Protein AF-B4G5E5-F1 (afdb_monomer)

pLDDT: mean 94.83, std 5.54, range [64.56, 98.88]

Nearest PDB structures (foldseek):
  6iid-assembly1_B  TM=6.180E-01  e=1.370E-09  Homo sapiens
  1ql0-assembly1_B  TM=5.814E-01  e=2.859E-09  Serratia marcescens
  4e3y-assembly1_A  TM=5.789E-01  e=3.885E-09  Serratia marcescens
  7z3l-assembly1_AAA  TM=6.587E-01  e=1.399E-06  Rattus norvegicus
  6g4g-assembly4_D  TM=6.631E-01  e=5.072E-06  Rattus norvegicus

Secondary structure (DSSP, 8-state):
-EEEEEEETTTEEEEEEEEEEETTTTEEEEEEEEEE-----PPPP---B-TTTS-HHHHHTTSHHHHHHHHHHHHSS--S-SSSSSSEEEEESS-GGG-SSHHHHHHT-BGGGEEEEEHHHIIIIIHHHHHHHHHHHHTTS-SEEEEEEEEEEE-EEEETTTTEEEE-EEETTTEEEPEEEEEEEEE-TTS-EEEEEEE--TT-SS---THHHHTT--EE-GGGGT-----STTT--EEEE-HHHHHHHH-GGGTTT-

Solvent-accessible surface area (backbone atoms only — not comparable to full-atom values): 13986 Å² total; per-residue (Å²): 116,48,82,38,68,43,71,52,80,95,78,47,72,53,72,62,36,37,24,38,56,40,63,92,35,56,35,46,48,34,30,41,36,72,38,47,68,48,89,55,91,59,69,78,65,83,71,70,42,51,85,81,66,48,54,73,68,66,59,46,39,62,37,37,58,49,39,41,55,44,45,40,73,63,20,39,92,54,80,90,60,96,61,54,62,86,55,50,35,76,30,54,50,53,56,38,79,52,40,53,46,53,66,62,24,38,67,34,36,28,58,58,34,31,43,62,28,42,30,52,22,50,70,30,36,51,42,46,53,56,48,47,59,52,45,41,28,68,75,62,76,38,81,52,35,42,37,31,18,32,50,45,71,56,26,64,47,73,12,70,72,75,73,40,70,41,72,43,45,56,38,81,90,75,12,34,51,29,35,27,27,40,38,38,40,40,32,36,93,88,69,53,65,45,28,39,39,31,40,56,42,54,82,39,88,64,77,84,57,66,67,78,36,58,77,60,32,56,76,44,69,39,64,83,75,76,48,86,71,60,94,39,19,44,28,14,39,68,47,25,29,42,47,67,63,29,38,58,73,79,36,55,94,36,68,87,78,95

InterPro domains:
  IPR001604 DNA/RNA non-specific endonuclease/pyrophosphatase/phosphodiesterase domain [PF01223] (10-245)
  IPR001604 DNA/RNA non-specific endonuclease/pyrophosphatase/phosphodiesterase domain [SM00892] (13-246)
  IPR020821 ENPP1-3/EXOG-like, endonuclease/phosphodiesterase domain [SM00477] (14-219)
  IPR040255 Non-specific endonuclease [PTHR13966] (2-247)
  IPR044925 His-Me finger superfamily [SSF54060] (1-255)
  IPR044929 DNA/RNA non-specific endonuclease superfamily [G3DSA:3.40.570.10] (8-249)

Foldseek 3Di:
DDFFADDPDPPDGDGAKDWDFDLVQLFTFKMKGKFAAADAPDDADPDADQVVSYDPVSVCLLQLQLLVVLCCVFAPPDPLDPDSPQFWDQAFQDALRSDHDNRSSRSRRYSSGGATFGNLQSVFQVVLVVVLQNCCNVVPVDRMKIKMKGADAADWDQHPVVRDTDGDASDPPNHRGHGQKIKMWIADPVGDIKIKIFGRALPDAAADDDPVDVLQFPFDPCVVSVGDHDHHSSNTHMTIGDVVVNCVRPPVVCVVVD

Sequence (258 aa):
MYRVGYRFKNLAFLEIYRSCYNPDKVQAHFTIYMAQTSKSAVERPMHFNTDRIISGAAAASFQNTQIFSRYNALLGHQTYFASSTNMFDRGHLTPSLDFAFKASRGQTNKYINLIPQFKTINRGNWKTIENWVRRQLSERHFDALKVCTGVLGVLELYSSTYRADIPMFLINNNKNPIPKWIYKIVSHISGRKFVFLTYNNAHATTRPTGQVVSNVCRELPCRNFGLNVRNEGTAGYTFCCEPHDFIARNLARLTGIC

Organism: Drosophila persimilis (NCBI:txid7234)

Structure (mmCIF, N/CA/C/O backbone):
data_AF-B4G5E5-F1
#
_entry.id   AF-B4G5E5-F1
#
loop_
_atom_site.group_PDB
_atom_site.id
_atom_site.type_symbol
_atom_site.label_atom_id
_atom_site.label_alt_id
_atom_site.label_comp_id
_atom_site.label_asym_id
_atom_site.label_entity_id
_atom_site.label_seq_id
_atom_site.pdbx_PDB_ins_code
_atom_site.Cartn_x
_atom_site.Cartn_y
_atom_site.Cartn_z
_atom_site.occupancy
_atom_site.B_iso_or_equiv
_atom_site.auth_seq_id
_atom_site.auth_comp_id
_atom_site.auth_asym_id
_atom_site.auth_atom_id
_atom_site.pdbx_PDB_model_num
ATOM 1 N N . MET A 1 1 ? 2.944 -12.324 14.401 1.00 91.38 1 MET A N 1
ATOM 2 C CA . MET A 1 1 ? 2.511 -10.955 14.027 1.00 91.38 1 MET A CA 1
ATOM 3 C C . MET A 1 1 ? 3.072 -9.971 15.036 1.00 91.38 1 MET A C 1
ATOM 5 O O . MET A 1 1 ? 3.100 -10.295 16.217 1.00 91.38 1 MET A O 1
ATOM 9 N N . TYR A 1 2 ? 3.486 -8.791 14.589 1.00 96.31 2 TYR A N 1
ATOM 10 C CA . TYR A 1 2 ? 3.936 -7.701 15.451 1.00 96.31 2 TYR A CA 1
ATOM 11 C C . TYR A 1 2 ? 2.734 -6.930 15.997 1.00 96.31 2 TYR A C 1
ATOM 13 O O . TYR A 1 2 ? 1.805 -6.618 15.249 1.00 96.31 2 TYR A O 1
ATOM 21 N N . ARG A 1 3 ? 2.758 -6.616 17.294 1.00 96.19 3 ARG A N 1
ATOM 22 C CA . ARG A 1 3 ? 1.788 -5.726 17.942 1.00 96.19 3 ARG A CA 1
ATOM 23 C C . ARG A 1 3 ? 2.373 -4.322 17.948 1.00 96.19 3 ARG A C 1
ATOM 25 O O . ARG A 1 3 ? 3.497 -4.134 18.408 1.00 96.19 3 ARG A O 1
ATOM 32 N N . VAL A 1 4 ? 1.629 -3.349 17.442 1.00 96.56 4 VAL A N 1
ATOM 33 C CA . VAL A 1 4 ? 2.078 -1.960 17.372 1.00 96.56 4 VAL A CA 1
ATOM 34 C C . VAL A 1 4 ? 1.226 -1.106 18.287 1.00 96.56 4 VAL A C 1
ATOM 36 O O . VAL A 1 4 ? 0.003 -1.194 18.249 1.00 96.56 4 VAL A O 1
ATOM 39 N N . GLY A 1 5 ? 1.867 -0.275 19.103 1.00 94.44 5 GLY A N 1
ATOM 40 C CA . GLY A 1 5 ? 1.176 0.530 20.093 1.00 94.44 5 GLY A CA 1
ATOM 41 C C . GLY A 1 5 ? 2.104 1.034 21.188 1.00 94.44 5 GLY A C 1
ATOM 42 O O . GLY A 1 5 ? 3.286 1.280 20.944 1.00 94.44 5 GLY A O 1
ATOM 43 N N . TYR A 1 6 ? 1.559 1.187 22.390 1.00 90.69 6 TYR A N 1
ATOM 44 C CA . TYR A 1 6 ? 2.236 1.813 23.520 1.00 90.69 6 TYR A CA 1
ATOM 45 C C . TYR A 1 6 ? 2.329 0.884 24.714 1.00 90.69 6 TYR A C 1
ATOM 47 O O . TYR A 1 6 ? 1.357 0.229 25.081 1.00 90.69 6 TYR A O 1
ATOM 55 N N . ARG A 1 7 ? 3.482 0.891 25.383 1.00 87.62 7 ARG A N 1
ATOM 56 C CA . ARG A 1 7 ? 3.599 0.290 26.707 1.00 87.62 7 ARG A CA 1
ATOM 57 C C . ARG A 1 7 ? 3.161 1.314 27.752 1.00 87.62 7 ARG A C 1
ATOM 59 O O . ARG A 1 7 ? 3.773 2.372 27.875 1.00 87.62 7 ARG A O 1
ATOM 66 N N . PHE A 1 8 ? 2.094 1.014 28.483 1.00 82.62 8 PHE A N 1
ATOM 67 C CA . PHE A 1 8 ? 1.631 1.826 29.600 1.00 82.62 8 PHE A CA 1
ATOM 68 C C . PHE A 1 8 ? 2.310 1.336 30.882 1.00 82.62 8 PHE A C 1
ATOM 70 O O . PHE A 1 8 ? 1.857 0.379 31.520 1.00 82.62 8 PHE A O 1
ATOM 77 N N . LYS A 1 9 ? 3.439 1.973 31.224 1.00 81.25 9 LYS A N 1
ATOM 78 C CA . LYS A 1 9 ? 4.320 1.565 32.334 1.00 81.25 9 LYS A CA 1
ATOM 79 C C . LYS A 1 9 ? 4.651 0.061 32.239 1.00 81.25 9 LYS A C 1
ATOM 81 O O . LYS A 1 9 ? 4.889 -0.452 31.147 1.00 81.25 9 LYS A O 1
ATOM 86 N N . ASN A 1 10 ? 4.620 -0.653 33.362 1.00 78.88 10 ASN A N 1
ATOM 87 C CA . ASN A 1 10 ? 4.765 -2.110 33.418 1.00 78.88 10 ASN A CA 1
ATOM 88 C C . ASN A 1 10 ? 3.413 -2.847 33.451 1.00 78.88 10 ASN A C 1
ATOM 90 O O . ASN A 1 10 ? 3.396 -4.051 33.671 1.00 78.88 10 ASN A O 1
ATOM 94 N N . LEU A 1 11 ? 2.296 -2.141 33.237 1.00 81.19 11 LEU A N 1
ATOM 95 C CA . LEU A 1 11 ? 0.949 -2.669 33.475 1.00 81.19 11 LEU A CA 1
ATOM 96 C C . LEU A 1 11 ? 0.322 -3.295 32.227 1.00 81.19 11 LEU A C 1
ATOM 98 O O . LEU A 1 11 ? -0.232 -4.385 32.299 1.00 81.19 11 LEU A O 1
ATOM 102 N N . ALA A 1 12 ? 0.388 -2.614 31.078 1.00 88.06 12 ALA A N 1
ATOM 103 C CA . ALA A 1 12 ? -0.310 -3.069 29.875 1.00 88.06 12 ALA A CA 1
ATOM 104 C C . ALA A 1 12 ? 0.350 -2.595 28.575 1.00 88.06 12 ALA A C 1
ATOM 106 O O . ALA A 1 12 ? 1.095 -1.614 28.544 1.00 88.06 12 ALA A O 1
ATOM 107 N N . PHE A 1 13 ? 0.034 -3.284 27.475 1.00 91.38 13 PHE A N 1
ATOM 108 C CA . PHE A 1 13 ? 0.350 -2.838 26.119 1.00 91.38 13 PHE A CA 1
ATOM 109 C C . PHE A 1 13 ? -0.936 -2.425 25.401 1.00 91.38 13 PHE A C 1
ATOM 111 O O . PHE A 1 13 ? -1.767 -3.277 25.080 1.00 91.38 13 PHE A O 1
ATOM 118 N N . LEU A 1 14 ? -1.076 -1.125 25.143 1.00 91.44 14 LEU A N 1
ATOM 119 C CA . LEU A 1 14 ? -2.163 -0.551 24.361 1.00 91.44 14 LEU A CA 1
ATOM 120 C C . LEU A 1 14 ? -1.866 -0.757 22.878 1.00 91.44 14 LEU A C 1
ATOM 122 O O . LEU A 1 14 ? -1.092 -0.012 22.278 1.00 91.44 14 LEU A O 1
ATOM 126 N N . GLU A 1 15 ? -2.467 -1.791 22.305 1.00 94.69 15 GLU A N 1
ATOM 127 C CA . GLU A 1 15 ? -2.356 -2.112 20.887 1.00 94.69 15 GLU A CA 1
ATOM 128 C C . GLU A 1 15 ? -3.212 -1.164 20.039 1.00 94.69 15 GLU A C 1
ATOM 130 O O . GLU A 1 15 ? -4.357 -0.875 20.370 1.00 94.69 15 GLU A O 1
ATOM 135 N N . ILE A 1 16 ? -2.645 -0.696 18.930 1.00 95.25 16 ILE A N 1
ATOM 136 C CA . ILE A 1 16 ? -3.302 0.169 17.944 1.00 95.25 16 ILE A CA 1
ATOM 137 C C . ILE A 1 16 ? -3.621 -0.624 16.683 1.00 95.25 16 ILE A C 1
ATOM 139 O O . ILE A 1 16 ? -4.704 -0.501 16.117 1.00 95.25 16 ILE A O 1
ATOM 143 N N . TYR A 1 17 ? -2.665 -1.436 16.233 1.00 97.69 17 TYR A N 1
ATOM 144 C CA . TYR A 1 17 ? -2.847 -2.358 15.122 1.00 97.69 17 TYR A CA 1
ATOM 145 C C . TYR A 1 17 ? -1.867 -3.525 15.229 1.00 97.69 17 TYR A C 1
ATOM 147 O O . TYR A 1 17 ? -0.853 -3.459 15.933 1.00 97.69 17 TYR A O 1
ATOM 155 N N . ARG A 1 18 ? -2.149 -4.594 14.487 1.00 97.69 18 ARG A N 1
ATOM 156 C CA . ARG A 1 18 ? -1.213 -5.701 14.273 1.00 97.69 18 ARG A CA 1
ATOM 157 C C . ARG A 1 18 ? -0.675 -5.668 12.859 1.00 97.69 18 ARG A C 1
ATOM 159 O O . ARG A 1 18 ? -1.413 -5.349 11.932 1.00 97.69 18 ARG A O 1
ATOM 166 N N . SER A 1 19 ? 0.583 -6.059 12.696 1.00 98.06 19 SER A N 1
ATOM 167 C CA . SER A 1 19 ? 1.212 -6.245 11.390 1.00 98.06 19 SER A CA 1
ATOM 168 C C . SER A 1 19 ? 1.726 -7.674 11.221 1.00 98.06 19 SER A C 1
ATOM 170 O O . SER A 1 19 ? 2.431 -8.219 12.078 1.00 98.06 19 SER A O 1
ATOM 172 N N . CYS A 1 20 ? 1.363 -8.303 10.108 1.00 97.81 20 CYS A N 1
ATOM 173 C CA . CYS A 1 20 ? 2.053 -9.471 9.592 1.00 97.81 20 CYS A CA 1
ATOM 174 C C . CYS A 1 20 ? 3.168 -8.982 8.665 1.00 97.81 20 CYS A C 1
ATOM 176 O O . CYS A 1 20 ? 2.904 -8.493 7.566 1.00 97.81 20 CYS A O 1
ATOM 178 N N . TYR A 1 21 ? 4.410 -9.097 9.128 1.00 98.38 21 TYR A N 1
ATOM 179 C CA . TYR A 1 21 ? 5.589 -8.597 8.435 1.00 98.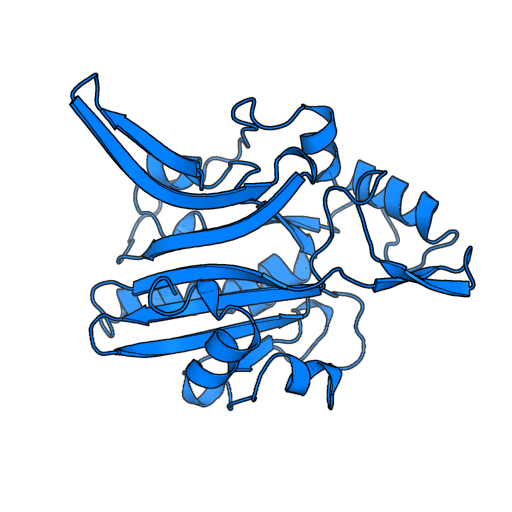38 21 TYR A CA 1
ATOM 180 C C . TYR A 1 21 ? 6.673 -9.667 8.418 1.00 98.38 21 TYR A C 1
ATOM 182 O O . TYR A 1 21 ? 6.875 -10.353 9.421 1.00 98.38 21 TYR A O 1
ATOM 190 N N . ASN A 1 22 ? 7.371 -9.785 7.295 1.00 98.19 22 ASN A N 1
ATOM 191 C CA . ASN A 1 22 ? 8.543 -10.628 7.140 1.00 98.19 22 ASN A CA 1
ATOM 192 C C . ASN A 1 22 ? 9.796 -9.732 7.083 1.00 98.19 22 ASN A C 1
ATOM 194 O O . ASN A 1 22 ? 10.006 -9.063 6.063 1.00 98.19 22 ASN A O 1
ATOM 198 N N . PRO A 1 23 ? 10.624 -9.692 8.145 1.00 97.31 23 PRO A N 1
ATOM 199 C CA . PRO A 1 23 ? 11.825 -8.858 8.173 1.00 97.31 23 PRO A CA 1
ATOM 200 C C . PRO A 1 23 ? 12.896 -9.319 7.183 1.00 97.31 23 PRO A C 1
ATOM 202 O O . PRO A 1 23 ? 13.528 -8.477 6.545 1.00 97.31 23 PRO A O 1
ATOM 205 N N . ASP A 1 24 ? 13.039 -10.627 6.959 1.00 97.25 24 ASP A N 1
ATOM 206 C CA . ASP A 1 24 ? 14.032 -11.174 6.029 1.00 97.25 24 ASP A CA 1
ATOM 207 C C . ASP A 1 24 ? 13.742 -10.775 4.586 1.00 97.25 24 ASP A C 1
ATOM 209 O O . ASP A 1 24 ? 14.667 -10.562 3.795 1.00 97.25 24 ASP A O 1
ATOM 213 N N . LYS A 1 25 ? 12.452 -10.652 4.256 1.00 98.31 25 LYS A N 1
ATOM 214 C CA . LYS A 1 25 ? 11.954 -10.219 2.949 1.00 98.31 25 LYS A CA 1
ATOM 215 C C . LYS A 1 25 ? 11.647 -8.732 2.867 1.00 98.31 25 LYS A C 1
ATOM 217 O O . LYS A 1 25 ? 11.354 -8.263 1.774 1.00 98.31 25 LYS A O 1
ATOM 222 N N . VAL A 1 26 ? 11.755 -7.984 3.967 1.00 98.44 26 VAL A N 1
ATOM 223 C CA . VAL A 1 26 ? 11.390 -6.560 4.045 1.00 98.44 26 VAL A CA 1
ATOM 224 C C . VAL A 1 26 ? 9.976 -6.338 3.483 1.00 98.44 26 VAL A C 1
ATOM 226 O O . VAL A 1 26 ? 9.747 -5.480 2.636 1.00 98.44 26 VAL A O 1
ATOM 229 N N . GLN A 1 27 ? 9.026 -7.182 3.890 1.00 98.38 27 GLN A N 1
ATOM 230 C CA . GLN A 1 27 ? 7.708 -7.264 3.262 1.00 98.38 27 GLN A CA 1
ATOM 231 C C . GLN A 1 27 ? 6.592 -7.237 4.302 1.00 98.38 27 GLN A C 1
ATOM 233 O O . GLN A 1 27 ? 6.512 -8.109 5.167 1.00 98.38 27 GLN A O 1
ATOM 238 N N . ALA A 1 28 ? 5.678 -6.277 4.167 1.00 98.12 28 ALA A N 1
ATOM 239 C CA . ALA A 1 28 ? 4.396 -6.316 4.854 1.00 98.12 28 ALA A CA 1
ATOM 240 C C . ALA A 1 28 ? 3.416 -7.198 4.071 1.00 98.12 28 ALA A C 1
ATOM 242 O O . ALA A 1 28 ? 3.242 -7.014 2.868 1.00 98.12 28 ALA A O 1
ATOM 243 N N . HIS A 1 29 ? 2.779 -8.152 4.749 1.00 97.94 29 HIS A N 1
ATOM 244 C CA . HIS A 1 29 ? 1.737 -8.993 4.160 1.00 97.94 29 HIS A CA 1
ATOM 245 C C . HIS A 1 29 ? 0.358 -8.372 4.361 1.00 97.94 29 HIS A C 1
ATOM 247 O O . HIS A 1 29 ? -0.400 -8.217 3.405 1.00 97.94 29 HIS A O 1
ATOM 253 N N . PHE A 1 30 ? 0.041 -8.008 5.605 1.00 98.50 30 PHE A N 1
ATOM 254 C CA . PHE A 1 30 ? -1.197 -7.323 5.953 1.00 98.50 30 PHE A CA 1
ATOM 255 C C . PHE A 1 30 ? -1.120 -6.683 7.340 1.00 98.50 30 PHE A C 1
ATOM 257 O O . PHE A 1 30 ? -0.321 -7.089 8.190 1.00 98.50 30 PHE A O 1
ATOM 264 N N . THR A 1 31 ? -2.001 -5.723 7.593 1.00 98.69 31 THR A N 1
ATOM 265 C CA . THR A 1 31 ? -2.265 -5.154 8.911 1.00 98.69 31 THR A CA 1
ATOM 266 C C . THR A 1 31 ? -3.737 -5.249 9.273 1.00 98.69 31 THR A C 1
ATOM 268 O O . THR A 1 31 ? -4.598 -5.337 8.398 1.00 98.69 31 THR A O 1
ATOM 271 N N . ILE A 1 32 ? -4.023 -5.250 10.577 1.00 98.25 32 ILE A N 1
ATOM 272 C CA . ILE A 1 32 ? -5.384 -5.301 11.121 1.00 98.25 32 ILE A CA 1
ATOM 273 C C . ILE A 1 32 ? -5.521 -4.275 12.237 1.00 98.25 32 ILE A C 1
ATOM 275 O O . ILE A 1 32 ? -4.674 -4.226 13.132 1.00 98.25 32 ILE A O 1
ATOM 279 N N . TYR A 1 33 ? -6.592 -3.488 12.198 1.00 97.62 33 TYR A N 1
ATOM 280 C CA . TYR A 1 33 ? -6.933 -2.510 13.229 1.00 97.62 33 TYR A CA 1
ATOM 281 C C . TYR A 1 33 ? -8.445 -2.303 13.328 1.00 97.62 33 TYR A C 1
ATOM 283 O O . TYR A 1 33 ? -9.208 -2.721 12.454 1.00 97.62 33 TYR A O 1
ATOM 291 N N . MET A 1 34 ? -8.861 -1.641 14.405 1.00 96.44 34 MET A N 1
ATOM 292 C CA . MET A 1 34 ? -10.218 -1.127 14.565 1.00 96.44 34 MET A CA 1
ATOM 293 C C . MET A 1 34 ? -10.222 0.362 14.226 1.00 96.44 34 MET A C 1
ATOM 295 O O . MET A 1 34 ? -9.561 1.156 14.895 1.00 96.44 34 MET A O 1
ATOM 299 N N . ALA A 1 35 ? -10.950 0.731 13.179 1.00 94.94 35 ALA A N 1
ATOM 300 C CA . ALA A 1 35 ? -11.222 2.110 12.815 1.00 94.94 35 ALA A CA 1
ATOM 301 C C . ALA A 1 35 ? -12.432 2.624 13.607 1.00 94.94 35 ALA A C 1
ATOM 303 O O . ALA A 1 35 ? -13.448 1.937 13.733 1.00 94.94 35 ALA A O 1
ATOM 304 N N . GLN A 1 36 ? -12.318 3.846 14.115 1.00 90.06 36 GLN A N 1
ATOM 305 C CA . GLN A 1 36 ? -13.371 4.560 14.833 1.00 90.06 36 GLN A CA 1
ATOM 306 C C . GLN A 1 36 ? -13.422 6.003 14.335 1.00 90.06 36 GLN A C 1
ATOM 308 O O . GLN A 1 36 ? -12.473 6.497 13.719 1.00 90.06 36 GLN A O 1
ATOM 313 N N . THR A 1 37 ? -14.531 6.691 14.597 1.00 84.56 37 THR A N 1
ATOM 314 C CA . THR A 1 37 ? -14.696 8.089 14.194 1.00 84.56 37 THR A CA 1
ATOM 315 C C . THR A 1 37 ? -13.575 8.959 14.760 1.00 84.56 37 THR A C 1
ATOM 317 O O . THR A 1 37 ? -13.355 9.028 15.967 1.00 84.56 37 THR A O 1
ATOM 320 N N . SER A 1 38 ? -12.880 9.665 13.870 1.00 75.00 38 SER A N 1
ATOM 321 C CA . SER A 1 38 ? -11.786 10.569 14.211 1.00 75.00 38 SER A CA 1
ATOM 322 C C . SER A 1 38 ? -12.062 11.957 13.639 1.00 75.00 38 SER A C 1
ATOM 324 O O . SER A 1 38 ? -12.054 12.148 12.425 1.00 75.00 38 SER A O 1
ATOM 326 N N . LYS A 1 39 ? -12.301 12.943 14.512 1.00 65.38 39 LYS A N 1
ATOM 327 C CA . LYS A 1 39 ? -12.368 14.367 14.150 1.00 65.38 39 LYS A CA 1
ATOM 328 C C . LYS A 1 39 ? -11.173 15.067 14.776 1.00 65.38 39 LYS A C 1
ATOM 330 O O . LYS A 1 39 ? -11.230 15.494 15.921 1.00 65.38 39 LYS A O 1
ATOM 335 N N . SER A 1 40 ? -10.053 15.099 14.063 1.00 64.56 40 SER A N 1
ATOM 336 C CA . SER A 1 40 ? -8.827 15.670 14.614 1.00 64.56 40 SER A CA 1
ATOM 337 C C . SER A 1 40 ? -7.989 16.359 13.543 1.00 64.56 40 SER A C 1
ATOM 339 O O . SER A 1 40 ? -7.462 15.708 12.632 1.00 64.56 40 SER A O 1
ATOM 341 N N . ALA A 1 41 ? -7.843 17.678 13.707 1.00 68.75 41 ALA A N 1
ATOM 342 C CA . ALA A 1 41 ? -6.970 18.556 12.926 1.00 68.75 41 ALA A CA 1
ATOM 343 C C . ALA A 1 41 ? -5.484 18.434 13.324 1.00 68.75 41 ALA A C 1
ATOM 345 O O . ALA A 1 41 ? -4.651 19.228 12.899 1.00 68.75 41 ALA A O 1
ATOM 346 N N . VAL A 1 42 ? -5.138 17.441 14.149 1.00 76.00 42 VAL A N 1
ATOM 347 C CA . VAL A 1 42 ? -3.777 17.233 14.645 1.00 76.00 42 VAL A CA 1
ATOM 348 C C . VAL A 1 42 ? -2.804 16.955 13.499 1.00 76.00 42 VAL A C 1
ATOM 350 O O . VAL A 1 42 ? -3.041 16.110 12.636 1.00 76.00 42 VAL A O 1
ATOM 353 N N . GLU A 1 43 ? -1.661 17.625 13.528 1.00 76.44 43 GLU A N 1
ATOM 354 C CA . GLU A 1 43 ? -0.585 17.443 12.560 1.00 76.44 43 GLU A CA 1
ATOM 355 C C . GLU A 1 43 ? -0.135 15.971 12.445 1.00 76.44 43 GLU A C 1
ATOM 357 O O . GLU A 1 43 ? -0.023 15.245 13.441 1.00 76.44 43 GLU A O 1
ATOM 362 N N . ARG A 1 44 ? 0.150 15.518 11.216 1.00 75.44 44 ARG A N 1
ATOM 363 C CA . ARG A 1 44 ? 0.696 14.178 10.959 1.00 75.44 44 ARG A CA 1
ATOM 364 C C . ARG A 1 44 ? 2.202 14.179 11.247 1.00 75.44 44 ARG A C 1
ATOM 366 O O . ARG A 1 44 ? 2.924 14.915 10.581 1.00 75.44 44 ARG A O 1
ATOM 373 N N . PRO A 1 45 ? 2.710 13.326 12.157 1.00 82.12 45 PRO A N 1
ATOM 374 C CA . PRO A 1 45 ? 4.151 13.122 12.276 1.00 82.12 45 PRO A CA 1
ATOM 375 C C . PRO A 1 45 ? 4.736 12.679 10.928 1.00 82.12 45 PRO A C 1
ATOM 377 O O . PRO A 1 45 ? 4.136 11.840 10.255 1.00 82.12 45 PRO A O 1
ATOM 380 N N . MET A 1 46 ? 5.894 13.218 10.533 1.00 83.81 46 MET A N 1
ATOM 381 C CA . MET A 1 46 ? 6.539 12.884 9.249 1.00 83.81 46 MET A CA 1
ATOM 382 C C . MET A 1 46 ? 7.736 11.932 9.378 1.00 83.81 46 MET A C 1
ATOM 384 O O . MET A 1 46 ? 8.229 11.414 8.376 1.00 83.81 46 MET A O 1
ATOM 388 N N . HIS A 1 47 ? 8.196 11.666 10.601 1.00 90.62 47 HIS A N 1
ATOM 389 C CA . HIS A 1 47 ? 9.308 10.750 10.843 1.00 90.62 47 HIS A CA 1
ATOM 390 C C . HIS A 1 47 ? 8.855 9.294 10.729 1.00 90.62 47 HIS A C 1
ATOM 392 O O . HIS A 1 47 ? 7.801 8.922 11.251 1.00 90.62 47 HIS A O 1
ATOM 398 N N . PHE A 1 48 ? 9.676 8.483 10.060 1.00 94.25 48 PHE A N 1
ATOM 399 C CA . PHE A 1 48 ? 9.479 7.044 9.908 1.00 94.25 48 PHE A CA 1
ATOM 400 C C . PHE A 1 48 ? 10.502 6.281 10.738 1.00 94.25 48 PHE A C 1
ATOM 402 O O . PHE A 1 48 ? 11.671 6.662 10.777 1.00 94.25 48 PHE A O 1
ATOM 409 N N . ASN A 1 49 ? 10.068 5.195 11.371 1.00 94.75 49 ASN A N 1
ATOM 410 C CA . ASN A 1 49 ? 10.891 4.406 12.279 1.00 94.75 49 ASN A CA 1
ATOM 411 C C . ASN A 1 49 ? 11.046 2.965 11.774 1.00 94.75 49 ASN A C 1
ATOM 413 O O . ASN A 1 49 ? 10.088 2.348 11.302 1.00 94.75 49 ASN A O 1
ATOM 417 N N . THR A 1 50 ? 12.262 2.428 11.866 1.00 95.50 50 THR A N 1
ATOM 418 C CA . THR A 1 50 ? 12.559 1.023 11.552 1.00 95.50 50 THR A CA 1
ATOM 419 C C . THR A 1 50 ? 12.248 0.083 12.713 1.00 95.50 50 THR A C 1
ATOM 421 O O . THR A 1 50 ? 12.213 -1.127 12.515 1.00 95.50 50 THR A O 1
ATOM 424 N N . ASP A 1 51 ? 12.073 0.628 13.921 1.00 91.88 51 ASP A N 1
ATOM 425 C CA . ASP A 1 51 ? 11.962 -0.079 15.200 1.00 91.88 51 ASP A CA 1
ATOM 426 C C . ASP A 1 51 ? 13.104 -1.075 15.453 1.00 91.88 51 ASP A C 1
ATOM 428 O O . ASP A 1 51 ? 12.946 -2.023 16.217 1.00 91.88 51 ASP A O 1
ATOM 432 N N . ARG A 1 52 ? 14.253 -0.887 14.784 1.00 93.62 52 ARG A N 1
ATOM 433 C CA . ARG A 1 52 ? 15.360 -1.862 14.728 1.00 93.62 52 ARG A CA 1
ATOM 434 C C . ARG A 1 52 ? 14.949 -3.245 14.187 1.00 93.62 52 ARG A C 1
ATOM 436 O O . ARG A 1 52 ? 15.730 -4.181 14.277 1.00 93.62 52 ARG A O 1
ATOM 443 N N . ILE A 1 53 ? 13.758 -3.365 13.591 1.00 95.38 53 ILE A N 1
ATOM 444 C CA . ILE A 1 53 ? 13.279 -4.583 12.918 1.00 95.38 53 ILE A CA 1
ATOM 445 C C . ILE A 1 53 ? 13.965 -4.735 11.557 1.00 95.38 53 ILE A C 1
ATOM 447 O O . ILE A 1 53 ? 14.241 -5.849 11.124 1.00 95.38 53 ILE A O 1
ATOM 451 N N . ILE A 1 54 ? 14.254 -3.613 10.889 1.00 96.50 54 ILE A N 1
ATOM 452 C CA . ILE A 1 54 ? 15.003 -3.584 9.629 1.00 96.50 54 ILE A CA 1
ATOM 453 C C . ILE A 1 54 ? 16.205 -2.641 9.713 1.00 96.50 54 ILE A C 1
ATOM 455 O O . ILE A 1 54 ? 16.215 -1.681 10.490 1.00 96.50 54 ILE A O 1
ATOM 459 N N . SER A 1 55 ? 17.208 -2.896 8.871 1.00 97.06 55 SER A N 1
ATOM 460 C CA . SER A 1 55 ? 18.395 -2.048 8.756 1.00 97.06 55 SER A CA 1
ATOM 461 C C . SER A 1 55 ? 18.087 -0.702 8.087 1.00 97.06 55 SER A C 1
ATOM 463 O O . SER A 1 55 ? 17.090 -0.544 7.376 1.00 97.06 55 SER A O 1
ATOM 465 N N . GLY A 1 56 ? 18.988 0.270 8.259 1.00 97.06 56 GLY A N 1
ATOM 466 C CA . GLY A 1 56 ? 18.916 1.549 7.545 1.00 97.06 56 GLY A CA 1
ATOM 467 C C . GLY A 1 56 ? 18.956 1.380 6.021 1.00 97.06 56 GLY A C 1
ATOM 468 O O . GLY A 1 56 ? 18.212 2.056 5.317 1.00 97.06 56 GLY A O 1
ATOM 469 N N . ALA A 1 57 ? 19.737 0.422 5.511 1.00 96.75 57 ALA A N 1
ATOM 470 C CA . ALA A 1 57 ? 19.787 0.100 4.083 1.00 96.75 57 ALA A CA 1
ATOM 471 C C . ALA A 1 57 ? 18.453 -0.470 3.566 1.00 96.75 57 ALA A C 1
ATOM 473 O O . ALA A 1 57 ? 17.965 -0.061 2.512 1.00 96.75 57 ALA A O 1
ATOM 474 N N . ALA A 1 58 ? 17.810 -1.358 4.334 1.00 97.94 58 ALA A N 1
ATOM 475 C CA . ALA A 1 58 ? 16.481 -1.862 3.995 1.00 97.94 58 ALA A CA 1
ATOM 476 C C . ALA A 1 58 ? 15.439 -0.731 3.981 1.00 97.94 58 ALA A C 1
ATOM 478 O O . ALA A 1 58 ? 14.644 -0.640 3.050 1.00 97.94 58 ALA A O 1
ATOM 479 N N . ALA A 1 59 ? 15.484 0.182 4.953 1.00 98.12 59 ALA A N 1
ATOM 480 C CA . ALA A 1 59 ? 14.633 1.371 4.967 1.00 98.12 59 ALA A CA 1
ATOM 481 C C . ALA A 1 59 ? 14.902 2.306 3.770 1.00 98.12 59 ALA A C 1
ATOM 483 O O . ALA A 1 59 ? 13.964 2.822 3.159 1.00 98.12 59 ALA A O 1
ATOM 484 N N . ALA A 1 60 ? 16.171 2.491 3.393 1.00 98.00 60 ALA A N 1
ATOM 485 C CA . ALA A 1 60 ? 16.573 3.321 2.260 1.00 98.00 60 ALA A CA 1
ATOM 486 C C . ALA A 1 60 ? 16.028 2.809 0.919 1.00 98.00 60 ALA A C 1
ATOM 488 O O . ALA A 1 60 ? 15.762 3.619 0.037 1.00 98.00 60 ALA A O 1
ATOM 489 N N . SER A 1 61 ? 15.762 1.506 0.781 1.00 98.19 61 SER A N 1
ATOM 490 C CA . SER A 1 61 ? 15.166 0.942 -0.441 1.00 98.19 61 SER A CA 1
ATOM 491 C C . SER A 1 61 ? 13.764 1.480 -0.780 1.00 98.19 61 SER A C 1
ATOM 493 O O . SER A 1 61 ? 13.315 1.323 -1.907 1.00 98.19 61 SER A O 1
ATOM 495 N N . PHE A 1 62 ? 13.081 2.155 0.155 1.00 98.12 62 PHE A N 1
ATOM 496 C CA . PHE A 1 62 ? 11.811 2.852 -0.097 1.00 98.12 62 PHE A CA 1
ATOM 497 C C . PHE A 1 62 ? 11.994 4.291 -0.613 1.00 98.12 62 PHE A C 1
ATOM 499 O O . PHE A 1 62 ? 11.011 4.985 -0.877 1.00 98.12 62 PHE A O 1
ATOM 506 N N . GLN A 1 63 ? 13.229 4.788 -0.705 1.00 97.69 63 GLN A N 1
ATOM 507 C CA . GLN A 1 63 ? 13.515 6.130 -1.206 1.00 97.69 63 GLN A CA 1
ATOM 508 C C . GLN A 1 63 ? 13.510 6.136 -2.735 1.00 97.69 63 GLN A C 1
ATOM 510 O O . GLN A 1 63 ? 14.062 5.242 -3.370 1.00 97.69 63 GLN A O 1
ATOM 515 N N . ASN A 1 64 ? 12.933 7.181 -3.331 1.00 97.88 64 ASN A N 1
ATOM 516 C CA . ASN A 1 64 ? 12.783 7.291 -4.785 1.00 97.88 64 ASN A CA 1
ATOM 517 C C . ASN A 1 64 ? 14.117 7.195 -5.543 1.00 97.88 64 ASN A C 1
ATOM 519 O O . ASN A 1 64 ? 14.166 6.580 -6.600 1.00 97.88 64 ASN A O 1
ATOM 523 N N . THR A 1 65 ? 15.208 7.721 -4.982 1.00 97.62 65 THR A N 1
ATOM 524 C CA . THR A 1 65 ? 16.554 7.604 -5.566 1.00 97.62 65 THR A CA 1
ATOM 525 C C . THR A 1 65 ? 17.023 6.151 -5.657 1.00 97.62 65 THR A C 1
ATOM 527 O O . THR A 1 65 ? 17.498 5.729 -6.706 1.00 97.62 65 THR A O 1
ATOM 530 N N . GLN A 1 66 ? 16.828 5.360 -4.598 1.00 98.00 66 GLN A N 1
ATOM 531 C CA . GLN A 1 66 ? 17.176 3.934 -4.580 1.00 98.00 66 GLN A CA 1
ATOM 532 C C . GLN A 1 66 ? 16.267 3.119 -5.504 1.00 98.00 66 GLN A C 1
ATOM 534 O O . GLN A 1 66 ? 16.745 2.256 -6.239 1.00 98.00 66 GLN A O 1
ATOM 539 N N . ILE A 1 67 ? 14.967 3.431 -5.519 1.00 98.12 67 ILE A N 1
ATOM 540 C CA . ILE A 1 67 ? 14.001 2.796 -6.422 1.00 98.12 67 ILE A CA 1
ATOM 541 C C . ILE A 1 67 ? 14.371 3.075 -7.881 1.00 98.12 67 ILE A C 1
ATOM 543 O O . ILE A 1 67 ? 14.411 2.146 -8.679 1.00 98.12 67 ILE A O 1
ATOM 547 N N . PHE A 1 68 ? 14.698 4.318 -8.234 1.00 97.50 68 PHE A N 1
ATOM 548 C CA . PHE A 1 68 ? 15.091 4.690 -9.592 1.00 97.50 68 PHE A CA 1
ATOM 549 C C . PHE A 1 68 ? 16.351 3.949 -10.054 1.00 97.50 68 PHE A C 1
ATOM 551 O O . PHE A 1 68 ? 16.344 3.328 -11.117 1.00 97.50 68 PHE A O 1
ATOM 558 N N . SER A 1 69 ? 17.402 3.922 -9.226 1.00 96.62 69 SER A N 1
ATOM 559 C CA . SER A 1 69 ? 18.613 3.142 -9.517 1.00 96.62 69 SER A CA 1
ATOM 560 C C . SER A 1 69 ? 18.302 1.658 -9.706 1.00 96.62 69 SER A C 1
ATOM 562 O O . SER A 1 69 ? 18.836 1.017 -10.611 1.00 96.62 69 SER A O 1
ATOM 564 N N . ARG A 1 70 ? 17.393 1.109 -8.893 1.00 97.38 70 ARG A N 1
ATOM 565 C CA . ARG A 1 70 ? 16.958 -0.281 -9.015 1.00 97.38 70 ARG A CA 1
ATOM 566 C C . ARG A 1 70 ? 16.172 -0.546 -10.299 1.00 97.38 70 ARG A C 1
ATOM 568 O O . ARG A 1 70 ? 16.381 -1.589 -10.911 1.00 97.38 70 ARG A O 1
ATOM 575 N N . TYR A 1 71 ? 15.307 0.378 -10.716 1.00 97.44 71 TYR A N 1
ATOM 576 C CA . TYR A 1 71 ? 14.586 0.297 -11.988 1.00 97.44 71 TYR A CA 1
ATOM 577 C C . TYR A 1 71 ? 15.562 0.264 -13.164 1.00 97.44 71 TYR A C 1
ATOM 579 O O . TYR A 1 71 ? 15.473 -0.645 -13.981 1.00 97.44 71 TYR A O 1
ATOM 587 N N . ASN A 1 72 ? 16.542 1.170 -13.208 1.00 96.00 72 ASN A N 1
ATOM 588 C CA . ASN A 1 72 ? 17.556 1.174 -14.268 1.00 96.00 72 ASN A CA 1
ATOM 589 C C . ASN A 1 72 ? 18.362 -0.137 -14.291 1.00 96.00 72 ASN A C 1
ATOM 591 O O . ASN A 1 72 ? 18.570 -0.718 -15.352 1.00 96.00 72 ASN A O 1
ATOM 595 N N . ALA A 1 73 ? 18.758 -0.647 -13.119 1.00 95.75 73 ALA A N 1
ATOM 596 C CA . ALA A 1 73 ? 19.517 -1.894 -13.020 1.00 95.75 73 ALA A CA 1
ATOM 597 C C . ALA A 1 73 ? 18.730 -3.128 -13.499 1.00 95.75 73 ALA A C 1
ATOM 599 O O . ALA A 1 73 ? 19.310 -4.040 -14.080 1.00 95.75 73 ALA A O 1
ATOM 600 N N . LEU A 1 74 ? 17.420 -3.184 -13.238 1.00 96.31 74 LEU A N 1
ATOM 601 C CA . LEU A 1 74 ? 16.584 -4.339 -13.583 1.00 96.31 74 LEU A CA 1
ATOM 602 C C . LEU A 1 74 ? 16.000 -4.272 -14.998 1.00 96.31 74 LEU A C 1
ATOM 604 O O . LEU A 1 74 ? 15.809 -5.306 -15.640 1.00 96.31 74 LEU A O 1
ATOM 608 N N . LEU A 1 75 ? 15.677 -3.070 -15.469 1.00 96.44 75 LEU A N 1
ATOM 609 C CA . LEU A 1 75 ? 14.856 -2.860 -16.663 1.00 96.44 75 LEU A CA 1
ATOM 610 C C . LEU A 1 75 ? 15.651 -2.284 -17.847 1.00 96.44 75 LEU A C 1
ATOM 612 O O . LEU A 1 75 ? 15.134 -2.265 -18.968 1.00 96.44 75 LEU A O 1
ATOM 616 N N . GLY A 1 76 ? 16.900 -1.858 -17.621 1.00 90.12 76 GLY A N 1
ATOM 617 C CA . GLY A 1 76 ? 17.769 -1.258 -18.634 1.00 90.12 76 GLY A CA 1
ATOM 618 C C . GLY A 1 76 ? 17.381 0.193 -18.920 1.00 90.12 76 GLY A C 1
ATOM 619 O O . GLY A 1 76 ? 17.187 0.979 -17.990 1.00 90.12 76 GLY A O 1
ATOM 620 N N . HIS A 1 77 ? 17.228 0.545 -20.201 1.00 86.62 77 HIS A N 1
ATOM 621 C CA . HIS A 1 77 ? 16.718 1.850 -20.652 1.00 86.62 77 HIS A CA 1
ATOM 622 C C . HIS A 1 77 ? 15.210 1.982 -20.385 1.00 86.62 77 HIS A C 1
ATOM 624 O O . HIS A 1 77 ? 14.385 2.026 -21.295 1.00 86.62 77 HIS A O 1
ATOM 630 N N . GLN A 1 78 ? 14.844 1.982 -19.108 1.00 91.19 78 GLN A N 1
ATOM 631 C CA . GLN A 1 78 ? 13.461 2.017 -18.660 1.00 91.19 78 GLN A CA 1
ATOM 632 C C . GLN A 1 78 ? 12.789 3.353 -19.007 1.00 91.19 78 GLN A C 1
ATOM 634 O O . GLN A 1 78 ? 13.385 4.417 -18.852 1.00 91.19 78 GLN A O 1
ATOM 639 N N . THR A 1 79 ? 11.530 3.296 -19.441 1.00 91.81 79 THR A N 1
ATOM 640 C CA . THR A 1 79 ? 10.707 4.466 -19.807 1.00 91.81 79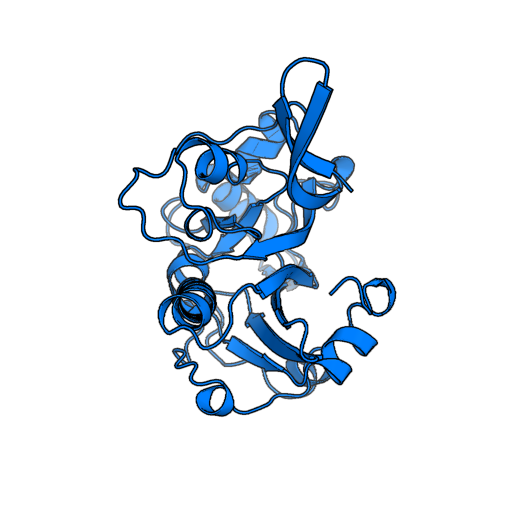 THR A CA 1
ATOM 641 C C . THR A 1 79 ? 9.596 4.754 -18.797 1.00 91.81 79 THR A C 1
ATOM 643 O O . THR A 1 79 ? 8.801 5.673 -18.986 1.00 91.81 79 THR A O 1
ATOM 646 N N . TYR A 1 80 ? 9.536 3.988 -17.706 1.00 93.25 80 TYR A N 1
ATOM 647 C CA . TYR A 1 80 ? 8.530 4.133 -16.658 1.00 93.25 80 TYR A CA 1
ATOM 648 C C . TYR A 1 80 ? 8.666 5.478 -15.938 1.00 93.25 80 TYR A C 1
ATOM 650 O O . TYR A 1 80 ? 7.669 6.137 -15.648 1.00 93.25 80 TYR A O 1
ATOM 658 N N . PHE A 1 81 ? 9.899 5.921 -15.684 1.00 94.56 81 PHE A N 1
ATOM 659 C CA . PHE A 1 81 ? 10.167 7.166 -14.974 1.00 94.56 81 PHE A CA 1
ATOM 660 C C . PHE A 1 81 ? 11.237 8.008 -15.654 1.00 94.56 81 PHE A C 1
ATOM 662 O O . PHE A 1 81 ? 12.351 7.545 -15.879 1.00 94.56 81 PHE A O 1
ATOM 669 N N . ALA A 1 82 ? 10.916 9.283 -15.884 1.00 91.06 82 ALA A N 1
ATOM 670 C CA . ALA A 1 82 ? 11.851 10.261 -16.437 1.00 91.06 82 ALA A CA 1
ATOM 671 C C . ALA A 1 82 ? 12.870 10.785 -15.407 1.00 91.06 82 ALA A C 1
ATOM 673 O O . ALA A 1 82 ? 13.936 11.264 -15.777 1.00 91.06 82 ALA A O 1
ATOM 674 N N . SER A 1 83 ? 12.552 10.726 -14.108 1.00 92.31 83 SER A N 1
ATOM 675 C CA . SER A 1 83 ? 13.448 11.174 -13.037 1.00 92.31 83 SER A CA 1
ATOM 676 C C . SER A 1 83 ? 13.260 10.358 -11.760 1.00 92.31 83 SER A C 1
ATOM 678 O O . SER A 1 83 ? 12.270 9.647 -11.601 1.00 92.31 83 SER A O 1
ATOM 680 N N . SER A 1 84 ? 14.189 10.518 -10.817 1.00 93.00 84 SER A N 1
ATOM 681 C CA . SER A 1 84 ? 14.189 9.871 -9.501 1.00 93.00 84 SER A CA 1
ATOM 682 C C . SER A 1 84 ? 13.314 10.575 -8.454 1.00 93.00 84 SER A C 1
ATOM 684 O O . SER A 1 84 ? 13.529 10.421 -7.249 1.00 93.00 84 SER A O 1
ATOM 686 N N . THR A 1 85 ? 12.335 11.380 -8.880 1.00 92.06 85 THR A N 1
ATOM 687 C CA . THR A 1 85 ? 11.494 12.176 -7.977 1.00 92.06 85 THR A CA 1
ATOM 688 C C . THR A 1 85 ? 10.020 11.825 -8.120 1.00 92.06 85 THR A C 1
ATOM 690 O O . THR A 1 85 ? 9.528 11.542 -9.207 1.00 92.06 85 THR A O 1
ATOM 693 N N . ASN A 1 86 ? 9.288 11.884 -7.002 1.00 88.06 86 ASN A N 1
ATOM 694 C CA . ASN A 1 86 ? 7.826 11.778 -6.976 1.00 88.06 86 ASN A CA 1
ATOM 695 C C . ASN A 1 86 ? 7.225 10.483 -7.572 1.00 88.06 86 ASN A C 1
ATOM 697 O O . ASN A 1 86 ? 6.060 10.490 -7.962 1.00 88.06 86 ASN A O 1
ATOM 701 N N . MET A 1 87 ? 7.971 9.376 -7.585 1.00 96.75 87 MET A N 1
ATOM 702 C CA . MET A 1 87 ? 7.564 8.100 -8.187 1.00 96.75 87 MET A CA 1
ATOM 703 C C . MET A 1 87 ? 6.727 7.251 -7.214 1.00 96.75 87 MET A C 1
ATOM 705 O O . MET A 1 87 ? 5.618 6.813 -7.523 1.00 96.75 87 MET A O 1
ATOM 709 N N . PHE A 1 88 ? 7.248 7.061 -6.001 1.00 98.12 88 PHE A N 1
ATOM 710 C CA . PHE A 1 88 ? 6.703 6.206 -4.953 1.00 98.12 88 PHE A CA 1
ATOM 711 C C . PHE A 1 88 ? 6.513 6.975 -3.648 1.00 98.12 88 PHE A C 1
ATOM 713 O O . PHE A 1 88 ? 7.339 7.810 -3.260 1.00 98.12 88 PHE A O 1
ATOM 720 N N . ASP A 1 89 ? 5.432 6.640 -2.951 1.00 97.88 89 ASP A N 1
ATOM 721 C CA . ASP A 1 89 ? 5.273 6.922 -1.532 1.00 97.88 89 ASP A CA 1
ATOM 722 C C . ASP A 1 89 ? 5.611 5.654 -0.725 1.00 97.88 89 ASP A C 1
ATOM 724 O O . ASP A 1 89 ? 5.503 4.519 -1.200 1.00 97.88 89 ASP A O 1
ATOM 728 N N . ARG A 1 90 ? 5.958 5.852 0.549 1.00 97.75 90 ARG A N 1
ATOM 729 C CA . ARG A 1 90 ? 5.858 4.796 1.563 1.00 97.75 90 ARG A CA 1
ATOM 730 C C . ARG A 1 90 ? 4.374 4.609 1.886 1.00 97.75 90 ARG A C 1
ATOM 732 O O . ARG A 1 90 ? 3.856 5.312 2.749 1.00 97.75 90 ARG A O 1
ATOM 739 N N . GLY A 1 91 ? 3.698 3.744 1.134 1.00 97.94 91 GLY A N 1
ATOM 740 C CA . GLY A 1 91 ? 2.253 3.533 1.221 1.00 97.94 91 GLY A CA 1
ATOM 741 C C . GLY A 1 91 ? 1.868 2.808 2.504 1.00 97.94 91 GLY A C 1
ATOM 742 O O . GLY A 1 91 ? 2.376 1.721 2.768 1.00 97.94 91 GLY A O 1
ATOM 743 N N . HIS A 1 92 ? 0.991 3.402 3.311 1.00 98.38 92 HIS A N 1
ATOM 744 C CA . HIS A 1 92 ? 0.533 2.822 4.575 1.00 98.38 92 HIS A CA 1
ATOM 745 C C . HIS A 1 92 ? -0.542 1.751 4.346 1.00 98.38 92 HIS A C 1
ATOM 747 O O . HIS A 1 92 ? -1.513 1.989 3.632 1.00 98.38 92 HIS A O 1
ATOM 753 N N . LEU A 1 93 ? -0.428 0.604 5.025 1.00 98.75 93 LEU A N 1
ATOM 754 C CA . LEU A 1 93 ? -1.521 -0.379 5.108 1.00 98.75 93 LEU A CA 1
ATOM 755 C C . LEU A 1 93 ? -2.561 0.041 6.162 1.00 98.75 93 LEU A C 1
ATOM 757 O O . LEU A 1 93 ? -3.761 0.087 5.891 1.00 98.75 93 LEU A O 1
ATOM 761 N N . THR A 1 94 ? -2.095 0.429 7.348 1.00 98.25 94 THR A N 1
ATOM 762 C CA . THR A 1 94 ? -2.880 1.115 8.380 1.00 98.25 94 THR A CA 1
ATOM 763 C C . THR A 1 94 ? -2.660 2.628 8.243 1.00 98.25 94 THR A C 1
ATOM 765 O O . THR A 1 94 ? -1.583 3.111 8.614 1.00 98.25 94 THR A O 1
ATOM 768 N N . PRO A 1 95 ? -3.629 3.402 7.725 1.00 95.81 95 PRO A N 1
ATOM 769 C CA . PRO A 1 95 ? -3.454 4.830 7.494 1.00 95.81 95 PRO A CA 1
ATOM 770 C C . PRO A 1 95 ? -3.485 5.635 8.791 1.00 95.81 95 PRO A C 1
ATOM 772 O O . PRO A 1 95 ? -4.313 5.425 9.674 1.00 95.81 95 PRO A O 1
ATOM 775 N N . SER A 1 96 ? -2.618 6.645 8.884 1.00 93.19 96 SER A N 1
ATOM 776 C CA . SER A 1 96 ? -2.545 7.487 10.083 1.00 93.19 96 SER A CA 1
ATOM 777 C C . SER A 1 96 ? -3.837 8.267 10.357 1.00 93.19 96 SER A C 1
ATOM 779 O O . SER A 1 96 ? -4.115 8.596 11.502 1.00 93.19 96 SER A O 1
ATOM 781 N N . LEU A 1 97 ? -4.595 8.635 9.318 1.00 91.88 97 LEU A N 1
ATOM 782 C CA . LEU A 1 97 ? -5.781 9.492 9.452 1.00 91.88 97 LEU A CA 1
ATOM 783 C C . LEU A 1 97 ? -6.988 8.780 10.071 1.00 91.88 97 LEU A C 1
ATOM 785 O O . LEU A 1 97 ? -7.965 9.444 10.398 1.00 91.88 97 LEU A O 1
ATOM 789 N N . ASP A 1 98 ? -6.890 7.474 10.304 1.00 93.31 98 ASP A N 1
ATOM 790 C CA . ASP A 1 98 ? -7.930 6.711 10.994 1.00 93.31 98 ASP A CA 1
ATOM 791 C C . ASP A 1 98 ? -7.800 6.800 12.523 1.00 93.31 98 ASP A C 1
ATOM 793 O O . ASP A 1 98 ? -8.639 6.282 13.253 1.00 93.31 98 ASP A O 1
ATOM 797 N N . PHE A 1 99 ? -6.778 7.505 13.026 1.00 92.00 99 PHE A N 1
ATOM 798 C CA . PHE A 1 99 ? -6.567 7.738 14.454 1.00 92.00 99 PHE A CA 1
ATOM 799 C C . PHE A 1 99 ? -6.679 9.222 14.814 1.00 92.00 99 PHE A C 1
ATOM 801 O O . PHE A 1 99 ? -6.238 10.102 14.073 1.00 92.00 99 PHE A O 1
ATOM 808 N N . ALA A 1 100 ? -7.247 9.518 15.987 1.00 88.19 100 ALA A N 1
ATOM 809 C CA . ALA A 1 100 ? -7.465 10.888 16.467 1.00 88.19 100 ALA A CA 1
ATOM 810 C C . ALA A 1 100 ? -6.219 11.560 17.064 1.00 88.19 100 ALA A C 1
ATOM 812 O O . ALA A 1 100 ? -6.013 12.757 16.871 1.00 88.19 100 ALA A O 1
ATOM 813 N N . PHE A 1 101 ? -5.367 10.812 17.761 1.00 88.25 101 PHE A N 1
ATOM 814 C CA . PHE A 1 101 ? -4.276 11.390 18.551 1.00 88.25 101 PHE A CA 1
ATOM 815 C C . PHE A 1 101 ? -2.937 11.383 17.804 1.00 88.25 101 PHE A C 1
ATOM 817 O O . PHE A 1 101 ? -2.601 10.384 17.164 1.00 88.25 101 PHE A O 1
ATOM 824 N N . LYS A 1 102 ? -2.134 12.458 17.940 1.00 88.62 102 LYS A N 1
ATOM 825 C CA . LYS A 1 102 ? -0.804 12.613 17.292 1.00 88.62 102 LYS A CA 1
ATOM 826 C C . LYS A 1 102 ? 0.073 11.385 17.507 1.00 88.62 102 LYS A C 1
ATOM 828 O O . LYS A 1 102 ? 0.695 10.887 16.573 1.00 88.62 102 LYS A O 1
ATOM 833 N N . ALA A 1 103 ? 0.062 10.895 18.744 1.00 88.69 103 ALA A N 1
ATOM 834 C CA . ALA A 1 103 ? 0.751 9.694 19.167 1.00 88.69 103 ALA A CA 1
ATOM 835 C C . ALA A 1 103 ? 0.345 8.506 18.269 1.00 88.69 103 ALA A C 1
ATOM 837 O O . ALA A 1 103 ? 1.166 8.009 17.494 1.00 88.69 103 ALA A O 1
ATOM 838 N N . SER A 1 104 ? -0.930 8.113 18.284 1.00 91.12 104 SER A N 1
ATOM 839 C CA . SER A 1 104 ? -1.438 6.987 17.494 1.00 91.12 104 SER A CA 1
ATOM 840 C C . SER A 1 104 ? -1.179 7.138 15.992 1.00 91.12 104 SER A C 1
ATOM 842 O O . SER A 1 104 ? -0.789 6.170 15.343 1.00 91.12 104 SER A O 1
ATOM 844 N N . ARG A 1 105 ? -1.292 8.360 15.444 1.00 91.88 105 ARG A N 1
ATOM 845 C CA . ARG A 1 105 ? -0.914 8.652 14.048 1.00 91.88 105 ARG A CA 1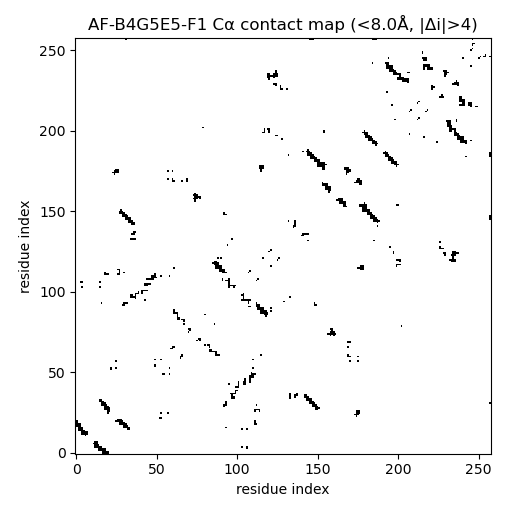
ATOM 846 C C . ARG A 1 105 ? 0.552 8.301 13.783 1.00 91.88 105 ARG A C 1
ATOM 848 O O . ARG A 1 105 ? 0.848 7.636 12.793 1.00 91.88 105 ARG A O 1
ATOM 855 N N . GLY A 1 106 ? 1.458 8.691 14.679 1.00 92.88 106 GLY A N 1
ATOM 856 C CA . GLY A 1 106 ? 2.891 8.397 14.582 1.00 92.88 106 GLY A CA 1
ATOM 857 C C . GLY A 1 106 ? 3.225 6.903 14.594 1.00 92.88 106 GLY A C 1
ATOM 858 O O . GLY A 1 106 ? 4.152 6.487 13.904 1.00 92.88 106 GLY A O 1
ATOM 859 N N . GLN A 1 107 ? 2.435 6.069 15.282 1.00 95.06 107 GLN A N 1
ATOM 860 C CA . GLN A 1 107 ? 2.639 4.609 15.286 1.00 95.06 107 GLN A CA 1
ATOM 861 C C . GLN A 1 107 ? 2.430 3.963 13.912 1.00 95.06 107 GLN A C 1
ATOM 863 O O . GLN A 1 107 ? 2.906 2.854 13.669 1.00 95.06 107 GLN A O 1
ATOM 868 N N . THR A 1 108 ? 1.744 4.638 12.991 1.00 96.19 108 THR A N 1
ATOM 869 C CA . THR A 1 108 ? 1.563 4.128 11.627 1.00 96.19 108 THR A CA 1
ATOM 870 C C . THR A 1 108 ? 2.793 4.344 10.738 1.00 96.19 108 THR A C 1
ATOM 872 O O . THR A 1 108 ? 2.944 3.648 9.739 1.00 96.19 108 THR A O 1
ATOM 875 N N . ASN A 1 109 ? 3.730 5.223 11.113 1.00 96.44 109 ASN A N 1
ATOM 876 C CA . ASN A 1 109 ? 4.958 5.488 10.354 1.00 96.44 109 ASN A CA 1
ATOM 877 C C . ASN A 1 109 ? 6.081 4.486 10.670 1.00 96.44 109 ASN A C 1
ATOM 879 O O . ASN A 1 109 ? 7.240 4.859 10.857 1.00 96.44 109 ASN A O 1
ATOM 883 N N . LYS A 1 110 ? 5.751 3.201 10.751 1.00 97.50 110 LYS A N 1
ATOM 884 C CA . LYS A 1 110 ? 6.723 2.128 10.976 1.00 97.50 110 LYS A CA 1
ATOM 885 C C . LYS A 1 110 ? 6.877 1.330 9.700 1.00 97.50 110 LYS A C 1
ATOM 887 O O . LYS A 1 110 ? 5.867 1.005 9.092 1.00 97.50 110 LYS A O 1
ATOM 892 N N . TYR A 1 111 ? 8.098 0.969 9.308 1.00 98.12 111 TYR A N 1
ATOM 893 C CA . TYR A 1 111 ? 8.325 0.230 8.051 1.00 98.12 111 TYR A CA 1
ATOM 894 C C . TYR A 1 111 ? 7.572 -1.104 7.970 1.00 98.12 111 TYR A C 1
ATOM 896 O O . TYR A 1 111 ? 7.223 -1.542 6.880 1.00 98.12 111 TYR A O 1
ATOM 904 N N . ILE A 1 112 ? 7.219 -1.695 9.114 1.00 98.19 112 ILE A N 1
ATOM 905 C CA . ILE A 1 112 ? 6.355 -2.881 9.177 1.00 98.19 112 ILE A CA 1
ATOM 906 C C . ILE A 1 112 ? 4.902 -2.637 8.724 1.00 98.19 112 ILE A C 1
ATOM 908 O O . ILE A 1 112 ? 4.123 -3.579 8.635 1.00 98.19 112 ILE A O 1
ATOM 912 N N . ASN A 1 113 ? 4.517 -1.387 8.468 1.00 98.69 113 ASN A N 1
ATOM 913 C CA . ASN A 1 113 ? 3.201 -0.952 7.997 1.00 98.69 113 ASN A CA 1
ATOM 914 C C . ASN A 1 113 ? 3.254 -0.345 6.583 1.00 98.69 113 ASN A C 1
ATOM 916 O O . ASN A 1 113 ? 2.263 0.219 6.119 1.00 98.69 113 ASN A O 1
ATOM 920 N N . LEU A 1 114 ? 4.412 -0.398 5.919 1.00 98.50 114 LEU A N 1
ATOM 921 C CA . LEU A 1 114 ? 4.639 0.297 4.656 1.00 98.50 114 LEU A CA 1
ATOM 922 C C . LEU A 1 114 ? 4.865 -0.689 3.518 1.00 98.50 114 LEU A C 1
ATOM 924 O O . LEU A 1 114 ? 5.497 -1.731 3.691 1.00 98.50 114 LEU A O 1
ATOM 928 N N . ILE A 1 115 ? 4.397 -0.298 2.341 1.00 98.75 115 ILE A N 1
ATOM 929 C CA . ILE A 1 115 ? 4.662 -0.963 1.069 1.00 98.75 115 ILE A CA 1
ATOM 930 C C . ILE A 1 115 ? 5.189 0.058 0.051 1.00 98.75 115 ILE A C 1
ATOM 932 O O . ILE A 1 115 ? 4.871 1.249 0.155 1.00 98.75 115 ILE A O 1
ATOM 936 N N . PRO A 1 116 ? 5.979 -0.367 -0.949 1.00 98.56 116 PRO A N 1
ATOM 937 C CA . PRO A 1 116 ? 6.259 0.472 -2.104 1.00 98.56 116 PRO A CA 1
ATOM 938 C C . PRO A 1 116 ? 4.969 0.667 -2.904 1.00 98.56 116 PRO A C 1
ATOM 940 O O . PRO A 1 116 ? 4.461 -0.262 -3.530 1.00 98.56 116 PRO A O 1
ATOM 943 N N . GLN A 1 117 ? 4.417 1.874 -2.877 1.00 98.69 117 GLN A N 1
ATOM 944 C CA . GLN A 1 117 ? 3.186 2.196 -3.592 1.00 98.69 117 GLN A CA 1
ATOM 945 C C . GLN A 1 117 ? 3.430 3.369 -4.530 1.00 98.69 117 GLN A C 1
ATOM 947 O O . GLN A 1 117 ? 4.016 4.375 -4.121 1.00 98.69 117 GLN A O 1
ATOM 952 N N . PHE A 1 118 ? 2.970 3.264 -5.779 1.00 98.75 118 PHE A N 1
ATOM 953 C CA . PHE A 1 118 ? 3.071 4.388 -6.706 1.00 98.75 118 PHE A CA 1
ATOM 954 C C . PHE A 1 118 ? 2.369 5.606 -6.109 1.00 98.75 118 PHE A C 1
ATOM 956 O O . PHE A 1 118 ? 1.223 5.521 -5.654 1.00 98.75 118 PHE A O 1
ATOM 963 N N . LYS A 1 119 ? 3.054 6.752 -6.114 1.00 98.31 119 LYS A N 1
ATOM 964 C CA . LYS A 1 119 ? 2.590 7.981 -5.457 1.00 98.31 119 LYS A CA 1
ATOM 965 C C . LYS A 1 119 ? 1.199 8.395 -5.944 1.00 98.31 119 LYS A C 1
ATOM 967 O O . LYS A 1 119 ? 0.341 8.772 -5.147 1.00 98.31 119 LYS A O 1
ATOM 972 N N . THR A 1 120 ? 0.967 8.317 -7.251 1.00 98.25 120 THR A N 1
ATOM 973 C CA . THR A 1 120 ? -0.302 8.700 -7.884 1.00 98.25 120 THR A CA 1
ATOM 974 C C . THR A 1 120 ? -1.449 7.763 -7.499 1.00 98.25 120 THR A C 1
ATOM 976 O O . THR A 1 120 ? -2.570 8.230 -7.316 1.00 98.25 120 THR A O 1
ATOM 979 N N . ILE A 1 121 ? -1.163 6.477 -7.266 1.00 98.69 121 ILE A N 1
ATOM 980 C CA . ILE A 1 121 ? -2.141 5.486 -6.796 1.00 98.69 121 ILE A CA 1
ATOM 981 C C . ILE A 1 121 ? -2.462 5.712 -5.320 1.00 98.69 121 ILE A C 1
ATOM 983 O O . ILE A 1 121 ? -3.634 5.821 -4.956 1.00 98.69 121 ILE A O 1
ATOM 987 N N . ASN A 1 122 ? -1.427 5.849 -4.479 1.00 98.75 122 ASN A N 1
ATOM 988 C CA . ASN A 1 122 ? -1.566 6.121 -3.045 1.00 98.75 122 ASN A CA 1
ATOM 989 C C . ASN A 1 122 ? -2.435 7.364 -2.794 1.00 98.75 122 ASN A C 1
ATOM 991 O O . ASN A 1 122 ? -3.341 7.361 -1.966 1.00 98.75 122 ASN A O 1
ATOM 995 N N . ARG A 1 123 ? -2.191 8.431 -3.563 1.00 97.56 123 ARG A N 1
ATOM 996 C CA . ARG A 1 123 ? -2.914 9.708 -3.453 1.00 97.56 123 ARG A CA 1
ATOM 997 C C . ARG A 1 123 ? -4.178 9.776 -4.314 1.00 97.56 123 ARG A C 1
ATOM 999 O O . ARG A 1 123 ? -4.910 10.758 -4.210 1.00 97.56 123 ARG A O 1
ATOM 1006 N N . GLY A 1 124 ? -4.410 8.760 -5.141 1.00 98.06 124 GLY A N 1
ATOM 1007 C CA . GLY A 1 124 ? -5.540 8.614 -6.047 1.00 98.06 124 GLY A CA 1
ATOM 1008 C C . GLY A 1 124 ? -6.638 7.741 -5.451 1.00 98.06 124 GLY A C 1
ATOM 1009 O O . GLY A 1 124 ? -7.161 8.047 -4.380 1.00 98.06 124 GLY A O 1
ATOM 1010 N N . ASN A 1 125 ? -6.996 6.651 -6.137 1.00 98.62 125 ASN A N 1
ATOM 1011 C CA . ASN A 1 125 ? -8.116 5.807 -5.712 1.00 98.62 125 ASN A CA 1
ATOM 1012 C C . ASN A 1 125 ? -7.874 5.142 -4.354 1.00 98.62 125 ASN A C 1
ATOM 1014 O O . ASN A 1 125 ? -8.832 4.916 -3.616 1.00 98.62 125 ASN A O 1
ATOM 1018 N N . TRP A 1 126 ? -6.618 4.887 -3.971 1.00 98.69 126 TRP A N 1
ATOM 1019 C CA . TRP A 1 126 ? -6.323 4.341 -2.646 1.00 98.69 126 TRP A CA 1
ATOM 1020 C C . TRP A 1 126 ? -6.760 5.291 -1.522 1.00 98.69 126 TRP A C 1
ATOM 1022 O O . TRP A 1 126 ? -7.509 4.896 -0.628 1.00 98.69 126 TRP A O 1
ATOM 1032 N N . LYS A 1 127 ? -6.415 6.580 -1.630 1.00 98.19 127 LYS A N 1
ATOM 1033 C CA . LYS A 1 127 ? -6.915 7.628 -0.728 1.00 98.19 127 LYS A CA 1
ATOM 1034 C C . LYS A 1 127 ? -8.443 7.721 -0.746 1.00 98.19 127 LYS A C 1
ATOM 1036 O O . LYS A 1 127 ? -9.044 7.961 0.300 1.00 98.19 127 LYS A O 1
ATOM 1041 N N . THR A 1 128 ? -9.079 7.527 -1.902 1.00 98.44 128 THR A N 1
ATOM 1042 C CA . THR A 1 128 ? -10.545 7.506 -2.010 1.00 98.44 128 THR A CA 1
ATOM 1043 C C . THR A 1 128 ? -11.165 6.367 -1.199 1.00 98.44 128 THR A C 1
ATOM 1045 O O . THR A 1 128 ? -12.126 6.608 -0.472 1.00 98.44 128 THR A O 1
ATOM 1048 N N . ILE A 1 129 ? -10.590 5.160 -1.245 1.00 98.69 129 ILE A N 1
ATOM 1049 C CA . ILE A 1 129 ? -11.028 4.019 -0.422 1.00 98.69 129 ILE A CA 1
ATOM 1050 C C . ILE A 1 129 ? -10.858 4.333 1.069 1.00 98.69 129 ILE A C 1
ATOM 1052 O O . ILE A 1 129 ? -11.762 4.102 1.869 1.00 98.69 129 ILE A O 1
ATOM 1056 N N . GLU A 1 130 ? -9.717 4.888 1.470 1.00 98.19 130 GLU A N 1
ATOM 1057 C CA . GLU A 1 130 ? -9.494 5.249 2.872 1.00 98.19 130 GLU A CA 1
ATOM 1058 C C . GLU A 1 130 ? -10.469 6.338 3.355 1.00 98.19 130 GLU A C 1
ATOM 1060 O O . GLU A 1 130 ? -10.989 6.271 4.469 1.00 98.19 130 GLU A O 1
ATOM 1065 N N . ASN A 1 131 ? -10.756 7.335 2.513 1.00 97.19 131 ASN A N 1
ATOM 1066 C CA . ASN A 1 131 ? -11.760 8.359 2.802 1.00 97.19 131 ASN A CA 1
ATOM 1067 C C . ASN A 1 131 ? -13.159 7.757 2.918 1.00 97.19 131 ASN A C 1
ATOM 1069 O O . ASN A 1 131 ? -13.929 8.189 3.771 1.00 97.19 131 ASN A O 1
ATOM 1073 N N . TRP A 1 132 ? -13.478 6.762 2.091 1.00 97.94 132 TRP A N 1
ATOM 1074 C CA . TRP A 1 132 ? -14.744 6.048 2.167 1.00 97.94 132 TRP A CA 1
ATOM 1075 C C . TRP A 1 132 ? -14.923 5.380 3.535 1.00 97.94 132 TRP A C 1
ATOM 1077 O O . TRP A 1 132 ? -15.956 5.603 4.159 1.00 97.94 132 TRP A O 1
ATOM 1087 N N . VAL A 1 133 ? -13.907 4.672 4.055 1.00 97.69 133 VAL A N 1
ATOM 1088 C CA . VAL A 1 133 ? -13.961 4.048 5.397 1.00 97.69 133 VAL A CA 1
ATOM 1089 C C . VAL A 1 133 ? -14.244 5.092 6.474 1.00 97.69 133 VAL A C 1
ATOM 1091 O O . VAL A 1 133 ? -15.141 4.914 7.296 1.00 97.69 133 VAL A O 1
ATOM 1094 N N . ARG A 1 134 ? -13.516 6.214 6.445 1.00 96.25 134 ARG A N 1
ATOM 1095 C CA . ARG A 1 134 ? -13.721 7.314 7.396 1.00 96.25 134 ARG A CA 1
ATOM 1096 C C . ARG A 1 134 ? -15.116 7.921 7.284 1.00 96.25 134 ARG A C 1
ATOM 1098 O O . ARG A 1 134 ? -15.719 8.217 8.312 1.00 96.25 134 ARG A O 1
ATOM 1105 N N . ARG A 1 135 ? -15.637 8.067 6.063 1.00 96.06 135 ARG A N 1
ATOM 1106 C CA . ARG A 1 135 ? -16.980 8.597 5.811 1.00 96.06 135 ARG A CA 1
ATOM 1107 C C . ARG A 1 135 ? -18.062 7.699 6.407 1.00 96.06 135 ARG A C 1
ATOM 1109 O O . ARG A 1 135 ? -18.944 8.210 7.086 1.00 96.06 135 ARG A O 1
AT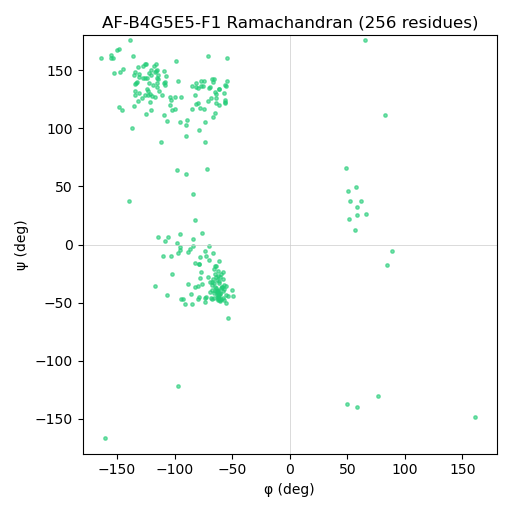OM 1116 N N . GLN A 1 136 ? -17.936 6.378 6.242 1.00 97.00 136 GLN A N 1
ATOM 1117 C CA . GLN A 1 136 ? -18.874 5.416 6.834 1.00 97.00 136 GLN A CA 1
ATOM 1118 C C . GLN A 1 136 ? -18.999 5.573 8.362 1.00 97.00 136 GLN A C 1
ATOM 1120 O O . GLN A 1 136 ? -20.085 5.424 8.916 1.00 97.00 136 GLN A O 1
ATOM 1125 N N . LEU A 1 137 ? -17.899 5.915 9.036 1.00 95.81 137 LEU A N 1
ATOM 1126 C CA . LEU A 1 137 ? -17.872 6.174 10.477 1.00 95.81 137 LEU A CA 1
ATOM 1127 C C . LEU A 1 137 ? -18.406 7.577 10.819 1.00 95.81 137 LEU A C 1
ATOM 1129 O O . LEU A 1 137 ? -19.220 7.740 11.726 1.00 95.81 137 LEU A O 1
ATOM 1133 N N . SER A 1 138 ? -17.988 8.614 10.085 1.00 94.81 138 SER A N 1
ATOM 1134 C CA . SER A 1 138 ? -18.380 9.998 10.389 1.00 94.81 138 SER A CA 1
ATOM 1135 C C . SER A 1 138 ? -19.856 10.298 10.127 1.00 94.81 138 SER A C 1
ATOM 1137 O O . SER A 1 138 ? -20.433 11.117 10.838 1.00 94.81 138 SER A O 1
ATOM 1139 N N . GLU A 1 139 ? -20.453 9.639 9.131 1.00 95.19 139 GLU A N 1
ATOM 1140 C CA . GLU A 1 139 ? -21.887 9.715 8.804 1.00 95.19 139 GLU A CA 1
ATOM 1141 C C . GLU A 1 139 ? -22.730 8.757 9.662 1.00 95.19 139 GLU A C 1
ATOM 1143 O O . GLU A 1 139 ? -23.940 8.671 9.483 1.00 95.19 139 GLU A O 1
ATOM 1148 N N . ARG A 1 140 ? -22.103 8.071 10.633 1.00 93.69 140 ARG A N 1
ATOM 1149 C CA . ARG A 1 140 ? -22.753 7.148 11.575 1.00 93.69 140 ARG A CA 1
ATOM 1150 C C . ARG A 1 140 ? -23.486 5.988 10.893 1.00 93.69 140 ARG A C 1
ATOM 1152 O O . ARG A 1 140 ? -24.478 5.492 11.416 1.00 93.69 140 ARG A O 1
ATOM 1159 N N . HIS A 1 141 ? -22.989 5.521 9.746 1.00 95.69 141 HIS A N 1
ATOM 1160 C CA . HIS A 1 141 ? -23.462 4.262 9.164 1.00 95.69 141 HIS A CA 1
ATOM 1161 C C . HIS A 1 141 ? -22.983 3.049 9.973 1.00 95.69 141 HIS A C 1
ATOM 1163 O O . HIS A 1 141 ? -23.658 2.023 9.990 1.00 95.69 141 HIS A O 1
ATOM 1169 N N . PHE A 1 142 ? -21.835 3.173 10.650 1.00 96.44 142 PHE A N 1
ATOM 1170 C CA . PHE A 1 142 ? -21.296 2.179 11.580 1.00 96.44 142 PHE A CA 1
ATOM 1171 C C . PHE A 1 142 ? -20.583 2.864 12.752 1.00 96.44 142 PHE A C 1
ATOM 1173 O O . PHE A 1 142 ? -19.988 3.927 12.574 1.00 96.44 142 PHE A O 1
ATOM 1180 N N . ASP A 1 143 ? -20.569 2.218 13.920 1.00 93.69 143 ASP A N 1
ATOM 1181 C CA . ASP A 1 143 ? -19.908 2.750 15.124 1.00 93.69 143 ASP A CA 1
ATOM 1182 C C . ASP A 1 143 ? -18.395 2.480 15.138 1.00 93.69 143 ASP A C 1
ATOM 1184 O O . ASP A 1 143 ? -17.589 3.302 15.581 1.00 93.69 143 ASP A O 1
ATOM 1188 N N . ALA A 1 144 ? -17.996 1.313 14.633 1.00 96.00 144 ALA A N 1
ATOM 1189 C CA . ALA A 1 144 ? -16.605 0.906 14.493 1.00 96.00 144 ALA A CA 1
ATOM 1190 C C . ALA A 1 144 ? -16.461 -0.083 13.337 1.00 96.00 144 ALA A C 1
ATOM 1192 O O . ALA A 1 144 ? -17.344 -0.899 13.088 1.00 96.00 144 ALA A O 1
ATOM 1193 N N . LEU A 1 145 ? -15.324 -0.054 12.649 1.00 97.56 145 LEU A N 1
ATOM 1194 C CA . LEU A 1 145 ? -15.049 -0.951 11.530 1.00 97.56 145 LEU A CA 1
ATOM 1195 C C . LEU A 1 145 ? -13.740 -1.688 11.769 1.00 97.56 145 LEU A C 1
ATOM 1197 O O . LEU A 1 145 ? -12.707 -1.072 12.018 1.00 97.56 145 LEU A O 1
ATOM 1201 N N . LYS A 1 146 ? -13.757 -3.013 11.651 1.00 97.75 146 LYS A N 1
ATOM 1202 C CA . LYS A 1 146 ? -12.534 -3.810 11.619 1.00 97.75 146 LYS A CA 1
ATOM 1203 C C . LYS A 1 146 ? -11.978 -3.774 10.204 1.00 97.75 146 LYS A C 1
ATOM 1205 O O . LYS A 1 146 ? -12.653 -4.186 9.258 1.00 97.75 146 LYS A O 1
ATOM 1210 N N . VAL A 1 147 ? -10.752 -3.285 10.062 1.00 98.44 147 VAL A N 1
ATOM 1211 C CA . VAL A 1 147 ? -10.106 -3.091 8.764 1.00 98.44 147 VAL A CA 1
ATOM 1212 C C . VAL A 1 147 ? -8.870 -3.972 8.671 1.00 98.44 147 VAL A C 1
ATOM 1214 O O . VAL A 1 147 ? -7.988 -3.925 9.528 1.00 98.44 147 VAL A O 1
ATOM 1217 N N . CYS A 1 148 ? -8.806 -4.758 7.603 1.00 98.56 148 CYS A N 1
ATOM 1218 C CA . CYS A 1 148 ? -7.691 -5.624 7.253 1.00 98.56 148 CYS A CA 1
ATOM 1219 C C . CYS A 1 148 ? -7.163 -5.196 5.882 1.00 98.56 148 CYS A C 1
ATOM 1221 O O . CYS A 1 148 ? -7.888 -5.227 4.891 1.00 98.56 148 CYS A O 1
ATOM 1223 N N . THR A 1 149 ? -5.921 -4.722 5.830 1.00 98.88 149 THR A N 1
ATOM 1224 C CA . THR A 1 149 ? -5.318 -4.165 4.609 1.00 98.88 149 THR A CA 1
ATOM 1225 C C . THR A 1 149 ? -4.044 -4.915 4.291 1.00 98.88 149 THR A C 1
ATOM 1227 O O . THR A 1 149 ? -3.213 -5.082 5.176 1.00 98.88 149 THR A O 1
ATOM 1230 N N . GLY A 1 150 ? -3.855 -5.345 3.051 1.00 98.56 150 GLY A N 1
ATOM 1231 C CA . GLY A 1 150 ? -2.678 -6.121 2.685 1.00 98.56 150 GLY A CA 1
ATOM 1232 C C . GLY A 1 150 ? -2.399 -6.119 1.197 1.00 98.56 150 GLY A C 1
ATOM 1233 O O . GLY A 1 150 ? -2.941 -5.309 0.445 1.00 98.56 150 GLY A O 1
ATOM 1234 N N . VAL A 1 151 ? -1.519 -7.025 0.784 1.00 98.75 151 VAL A N 1
ATOM 1235 C CA . VAL A 1 151 ? -1.031 -7.107 -0.594 1.00 98.75 151 VAL A CA 1
ATOM 1236 C C . VAL A 1 151 ? -1.085 -8.524 -1.149 1.00 98.75 151 VAL A C 1
ATOM 1238 O O . VAL A 1 151 ? -0.995 -9.490 -0.392 1.00 98.75 151 VAL A O 1
ATOM 1241 N N . LEU A 1 152 ? -1.206 -8.648 -2.473 1.00 98.38 152 LEU A N 1
ATOM 1242 C CA . LEU A 1 152 ? -1.146 -9.922 -3.197 1.00 98.38 152 LEU A CA 1
ATOM 1243 C C . LEU A 1 152 ? -0.247 -9.793 -4.433 1.00 98.38 152 LEU A C 1
ATOM 1245 O O . LEU A 1 152 ? -0.329 -8.812 -5.174 1.00 98.38 152 LEU A O 1
ATOM 1249 N N . GLY A 1 153 ? 0.577 -10.817 -4.669 1.00 97.81 153 GLY A N 1
ATOM 1250 C CA . GLY A 1 153 ? 1.489 -10.892 -5.812 1.00 97.81 153 GLY A CA 1
ATOM 1251 C C . GLY A 1 153 ? 2.600 -9.835 -5.813 1.00 97.81 153 GLY A C 1
ATOM 1252 O O . GLY A 1 153 ? 2.649 -8.935 -4.974 1.00 97.81 153 GLY A O 1
ATOM 1253 N N . VAL A 1 154 ? 3.491 -9.944 -6.795 1.00 98.69 154 VAL A N 1
ATOM 1254 C CA . VAL A 1 154 ? 4.563 -8.976 -7.064 1.00 98.69 154 VAL A CA 1
ATOM 1255 C C . VAL A 1 154 ? 4.289 -8.348 -8.423 1.00 98.69 154 VAL A C 1
ATOM 1257 O O . VAL A 1 154 ? 3.872 -9.041 -9.348 1.00 98.69 154 VAL A O 1
ATOM 1260 N N . LEU A 1 155 ? 4.432 -7.029 -8.521 1.00 98.56 155 LEU A N 1
ATOM 1261 C CA . LEU A 1 155 ? 4.288 -6.321 -9.783 1.00 98.56 155 LEU A CA 1
ATOM 1262 C C . LEU A 1 155 ? 5.350 -6.821 -10.758 1.00 98.56 155 LEU A C 1
ATOM 1264 O O . LEU A 1 155 ? 6.523 -6.899 -10.400 1.00 98.56 155 LEU A O 1
ATOM 1268 N N . GLU A 1 156 ? 4.935 -7.099 -11.984 1.00 98.00 156 GLU A N 1
ATOM 1269 C CA . GLU A 1 156 ? 5.830 -7.444 -13.079 1.00 98.00 156 GLU A CA 1
ATOM 1270 C C . GLU A 1 156 ? 5.867 -6.286 -14.070 1.00 98.00 156 GLU A C 1
ATOM 1272 O O . GLU A 1 156 ? 4.831 -5.670 -14.332 1.00 98.00 156 GLU A O 1
ATOM 1277 N N . LEU A 1 157 ? 7.058 -5.974 -14.575 1.00 97.38 157 LEU A N 1
ATOM 1278 C CA . LEU A 1 157 ? 7.284 -4.941 -15.583 1.00 97.38 157 LEU A CA 1
ATOM 1279 C C . LEU A 1 157 ? 8.227 -5.474 -16.659 1.00 97.38 157 LEU A C 1
ATOM 1281 O O . LEU A 1 157 ? 9.171 -6.205 -16.349 1.00 97.38 157 LEU A O 1
ATOM 1285 N N . TYR A 1 158 ? 8.008 -5.049 -17.901 1.00 96.25 158 TYR A N 1
ATOM 1286 C CA . TYR A 1 158 ? 8.857 -5.425 -19.023 1.00 96.25 158 TYR A CA 1
ATOM 1287 C C . TYR A 1 158 ? 10.275 -4.890 -18.833 1.00 96.25 158 TYR A C 1
ATOM 1289 O O . TYR A 1 158 ? 10.475 -3.684 -18.643 1.00 96.25 158 TYR A O 1
ATOM 1297 N N . SER A 1 159 ? 11.252 -5.791 -18.916 1.00 96.31 159 SER A N 1
ATOM 1298 C CA . SER A 1 159 ? 12.674 -5.475 -18.936 1.00 96.31 159 SER A CA 1
ATOM 1299 C C . SER A 1 159 ? 13.218 -5.581 -20.353 1.00 96.31 159 SER A C 1
ATOM 1301 O O . SER A 1 159 ? 13.169 -6.645 -20.970 1.00 96.31 159 SER A O 1
ATOM 1303 N N . SER A 1 160 ? 13.824 -4.499 -20.843 1.00 94.25 160 SER A N 1
ATOM 1304 C CA . SER A 1 160 ? 14.552 -4.522 -22.118 1.00 94.25 160 SER A CA 1
ATOM 1305 C C . SER A 1 160 ? 15.805 -5.405 -22.055 1.00 94.25 160 SER A C 1
ATOM 1307 O O . SER A 1 160 ? 16.163 -6.037 -23.048 1.00 94.25 160 SER A O 1
ATOM 1309 N N . THR A 1 161 ? 16.417 -5.512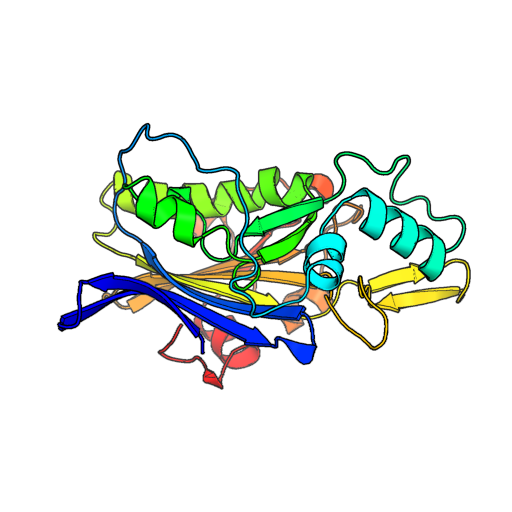 -20.871 1.00 92.81 161 THR A N 1
ATOM 1310 C CA . THR A 1 161 ? 17.596 -6.345 -20.604 1.00 92.81 161 THR A CA 1
ATOM 1311 C C . THR A 1 161 ? 17.283 -7.833 -20.740 1.00 92.81 161 THR A C 1
ATOM 1313 O O . THR A 1 161 ? 18.038 -8.561 -21.377 1.00 92.81 161 THR A O 1
ATOM 1316 N N . TYR A 1 162 ? 16.164 -8.286 -20.166 1.00 93.62 162 TYR A N 1
ATOM 1317 C CA . TYR A 1 162 ? 15.773 -9.704 -20.176 1.00 93.62 162 TYR A CA 1
ATOM 1318 C C . TYR A 1 162 ? 14.773 -10.061 -21.283 1.00 93.62 162 TYR A C 1
ATOM 1320 O O . TYR A 1 162 ? 14.476 -11.236 -21.473 1.00 93.62 162 TYR A O 1
ATOM 1328 N N . ARG A 1 163 ? 14.252 -9.060 -22.008 1.00 94.12 163 ARG A N 1
ATOM 1329 C CA . ARG A 1 163 ? 13.203 -9.196 -23.036 1.00 94.12 163 ARG A CA 1
ATOM 1330 C C . ARG A 1 163 ? 11.957 -9.937 -22.537 1.00 94.12 163 ARG A C 1
ATOM 1332 O O . ARG A 1 163 ? 11.352 -10.716 -23.268 1.00 94.12 163 ARG A O 1
ATOM 1339 N N . ALA A 1 164 ? 11.586 -9.695 -21.285 1.00 96.25 164 ALA A N 1
ATOM 1340 C CA . ALA A 1 164 ? 10.450 -10.327 -20.627 1.00 96.25 164 ALA A CA 1
ATOM 1341 C C . ALA A 1 164 ? 9.923 -9.449 -19.487 1.00 96.25 164 ALA A C 1
ATOM 1343 O O . ALA A 1 164 ? 10.645 -8.593 -18.964 1.00 96.25 164 ALA A O 1
ATOM 1344 N N . ASP A 1 165 ? 8.681 -9.699 -19.079 1.00 96.62 165 ASP A N 1
ATOM 1345 C CA . ASP A 1 165 ? 8.149 -9.182 -17.822 1.00 96.62 165 ASP A CA 1
ATOM 1346 C C . ASP A 1 165 ? 8.853 -9.865 -16.645 1.00 96.62 165 ASP A C 1
ATOM 1348 O O . ASP A 1 165 ? 8.904 -11.093 -16.561 1.00 96.62 165 ASP A O 1
ATOM 1352 N N . ILE A 1 166 ? 9.410 -9.065 -15.734 1.00 97.81 166 ILE A N 1
ATOM 1353 C CA . ILE A 1 166 ? 10.116 -9.562 -14.549 1.00 97.81 166 ILE A CA 1
ATOM 1354 C C . ILE A 1 166 ? 9.485 -9.027 -13.262 1.00 97.81 166 ILE A C 1
ATOM 1356 O O . ILE A 1 166 ? 9.010 -7.888 -13.238 1.00 97.81 166 ILE A O 1
ATOM 1360 N N . PRO A 1 167 ? 9.507 -9.798 -12.162 1.00 98.38 167 PRO A N 1
ATOM 1361 C CA . PRO A 1 167 ? 8.985 -9.342 -10.884 1.00 98.38 167 PRO A CA 1
ATOM 1362 C C . PRO A 1 167 ? 9.875 -8.255 -10.265 1.00 98.38 167 PRO A C 1
ATOM 1364 O O . PRO A 1 167 ? 11.100 -8.377 -10.179 1.00 98.38 167 PRO A O 1
ATOM 1367 N N . MET A 1 168 ? 9.244 -7.199 -9.762 1.00 98.56 168 MET A N 1
ATOM 1368 C CA . MET A 1 168 ? 9.922 -6.022 -9.233 1.00 98.56 168 MET A CA 1
ATOM 1369 C C . MET A 1 168 ? 10.212 -6.146 -7.735 1.00 98.56 168 MET A C 1
ATOM 1371 O O . MET A 1 168 ? 9.350 -5.915 -6.883 1.00 98.56 168 MET A O 1
ATOM 1375 N N . PHE A 1 169 ? 11.472 -6.444 -7.413 1.00 98.69 169 PHE A N 1
ATOM 1376 C CA . PHE A 1 169 ? 12.014 -6.424 -6.052 1.00 98.69 169 PHE A CA 1
ATOM 1377 C C . PHE A 1 169 ? 13.007 -5.277 -5.876 1.00 98.69 169 PHE A C 1
ATOM 1379 O O . PHE A 1 169 ? 13.962 -5.151 -6.649 1.00 98.69 169 PHE A O 1
ATOM 1386 N N . LEU A 1 170 ? 12.818 -4.462 -4.834 1.00 98.56 170 LEU A N 1
ATOM 1387 C CA . LEU A 1 170 ? 13.637 -3.272 -4.593 1.00 98.56 170 LEU A CA 1
ATOM 1388 C C . LEU A 1 170 ? 15.012 -3.576 -3.981 1.00 98.56 170 LEU A C 1
ATOM 1390 O O . LEU A 1 170 ? 15.880 -2.709 -3.934 1.00 98.56 170 LEU A O 1
ATOM 1394 N N . ILE A 1 171 ? 15.222 -4.814 -3.537 1.00 98.31 171 ILE A N 1
ATOM 1395 C CA . ILE A 1 171 ? 16.482 -5.317 -2.991 1.00 98.31 171 ILE A CA 1
ATOM 1396 C C . ILE A 1 171 ? 16.773 -6.693 -3.623 1.00 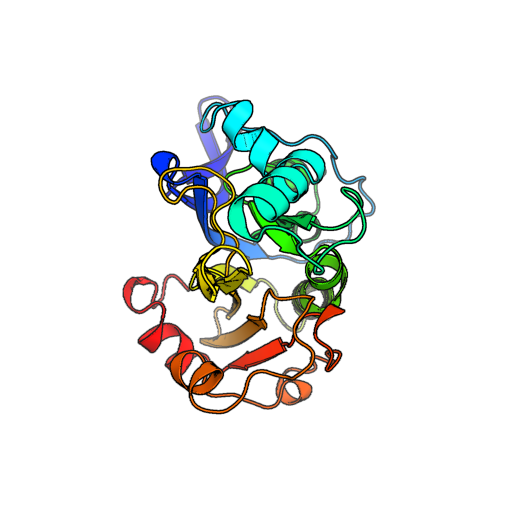98.31 171 ILE A C 1
ATOM 1398 O O . ILE A 1 171 ? 15.857 -7.456 -3.944 1.00 98.31 171 ILE A O 1
ATOM 1402 N N . ASN A 1 172 ? 18.058 -7.027 -3.794 1.00 97.00 172 ASN A N 1
ATOM 1403 C CA . ASN A 1 172 ? 18.505 -8.357 -4.233 1.00 97.00 172 ASN A CA 1
ATOM 1404 C C . ASN A 1 172 ? 17.950 -9.493 -3.348 1.00 97.00 172 ASN A C 1
ATOM 1406 O O . ASN A 1 172 ? 17.561 -9.280 -2.199 1.00 97.00 172 ASN A O 1
ATOM 1410 N N . ASN A 1 173 ? 17.959 -10.721 -3.876 1.00 96.62 173 ASN A N 1
ATOM 1411 C CA . ASN A 1 173 ? 17.457 -11.927 -3.198 1.00 96.62 173 ASN A CA 1
ATOM 1412 C C . ASN A 1 173 ? 15.952 -11.866 -2.868 1.00 96.62 173 ASN A C 1
ATOM 1414 O O . ASN A 1 173 ? 15.497 -12.365 -1.830 1.00 96.62 173 ASN A O 1
ATOM 1418 N N . ASN A 1 174 ? 15.182 -11.267 -3.782 1.00 97.88 174 ASN A N 1
ATOM 1419 C CA . ASN A 1 174 ? 13.723 -11.167 -3.742 1.00 97.88 174 ASN A CA 1
ATOM 1420 C C . ASN A 1 174 ? 13.212 -10.488 -2.461 1.00 97.88 174 ASN A C 1
ATOM 1422 O O . ASN A 1 174 ? 12.359 -11.033 -1.758 1.00 97.88 174 ASN A O 1
ATOM 1426 N N . LYS A 1 175 ? 13.780 -9.322 -2.126 1.00 98.56 175 LYS A N 1
ATOM 1427 C CA . LYS A 1 175 ? 13.442 -8.538 -0.929 1.00 98.56 175 LYS A CA 1
ATOM 1428 C C . LYS A 1 175 ? 12.814 -7.192 -1.308 1.00 98.56 175 LYS A C 1
ATOM 1430 O O . LYS A 1 175 ? 13.120 -6.626 -2.355 1.00 98.56 175 LYS A O 1
ATOM 1435 N N . ASN A 1 176 ? 11.949 -6.689 -0.432 1.00 98.50 176 ASN A N 1
ATOM 1436 C CA . ASN A 1 176 ? 11.114 -5.503 -0.614 1.00 98.50 176 ASN A CA 1
ATOM 1437 C C . ASN A 1 176 ? 10.360 -5.506 -1.966 1.00 98.50 176 ASN A C 1
ATOM 1439 O O . ASN A 1 176 ? 10.686 -4.719 -2.860 1.00 98.50 176 ASN A O 1
ATOM 1443 N N . PRO A 1 177 ? 9.413 -6.444 -2.166 1.00 98.75 177 PRO A N 1
ATOM 1444 C CA . PRO A 1 177 ? 8.628 -6.511 -3.395 1.00 98.75 177 PRO A CA 1
ATOM 1445 C C . PRO A 1 177 ? 7.727 -5.286 -3.562 1.00 98.75 177 PRO A C 1
ATOM 1447 O O . PRO A 1 177 ? 7.093 -4.836 -2.606 1.00 98.75 177 PRO A O 1
ATOM 1450 N N . ILE A 1 178 ? 7.586 -4.814 -4.800 1.00 98.81 178 ILE A N 1
ATOM 1451 C CA . ILE A 1 178 ? 6.486 -3.919 -5.167 1.00 98.81 178 ILE A CA 1
ATOM 1452 C C . ILE A 1 178 ? 5.236 -4.795 -5.325 1.00 98.81 178 ILE A C 1
ATOM 1454 O O . ILE A 1 178 ? 5.235 -5.686 -6.175 1.00 98.81 178 ILE A O 1
ATOM 1458 N N . PRO A 1 179 ? 4.179 -4.610 -4.521 1.00 98.75 179 PRO A N 1
ATOM 1459 C CA . PRO A 1 179 ? 2.999 -5.459 -4.603 1.00 98.75 179 PRO A CA 1
ATOM 1460 C C . PRO A 1 179 ? 2.262 -5.249 -5.928 1.00 98.75 179 PRO A C 1
ATOM 1462 O O . PRO A 1 179 ? 2.159 -4.114 -6.391 1.00 98.75 179 PRO A O 1
ATOM 1465 N N . LYS A 1 180 ? 1.718 -6.327 -6.511 1.00 98.69 180 LYS A N 1
ATOM 1466 C CA . LYS A 1 180 ? 0.865 -6.257 -7.718 1.00 98.69 180 LYS A CA 1
ATOM 1467 C C . LYS A 1 180 ? -0.509 -5.690 -7.378 1.00 98.69 180 LYS A C 1
ATOM 1469 O O . LYS A 1 180 ? -1.025 -4.808 -8.061 1.00 98.69 180 LYS A O 1
ATOM 1474 N N . TRP A 1 181 ? -1.075 -6.192 -6.288 1.00 98.75 181 TRP A N 1
ATOM 1475 C CA . TRP A 1 181 ? -2.390 -5.832 -5.789 1.00 98.75 181 TRP A CA 1
ATOM 1476 C C . TRP A 1 181 ? -2.310 -5.347 -4.352 1.00 98.75 181 TRP A C 1
ATOM 1478 O O . TRP A 1 181 ? -1.573 -5.906 -3.539 1.00 98.75 181 TRP A O 1
ATOM 1488 N N . ILE A 1 182 ? -3.133 -4.356 -4.032 1.00 98.81 182 ILE A N 1
ATOM 1489 C CA . ILE A 1 182 ? -3.354 -3.883 -2.667 1.00 98.81 182 ILE A CA 1
ATOM 1490 C C . ILE A 1 182 ? -4.837 -4.069 -2.368 1.00 98.81 182 ILE A C 1
ATOM 1492 O O . ILE A 1 182 ? -5.677 -3.624 -3.149 1.00 98.81 182 ILE A O 1
ATOM 1496 N N . TYR A 1 183 ? -5.166 -4.730 -1.263 1.00 98.81 183 TYR A N 1
ATOM 1497 C CA . TYR A 1 183 ? -6.549 -4.970 -0.864 1.00 98.81 183 TYR A CA 1
ATOM 1498 C C . TYR A 1 183 ? -6.884 -4.306 0.467 1.00 98.81 183 TYR A C 1
ATOM 1500 O O . TYR A 1 183 ? -6.024 -4.132 1.334 1.00 98.81 183 TYR A O 1
ATOM 1508 N N . LYS A 1 184 ? -8.166 -3.985 0.650 1.00 98.81 184 LYS A N 1
ATOM 1509 C CA . LYS A 1 184 ? -8.738 -3.564 1.929 1.00 98.81 184 LYS A CA 1
ATOM 1510 C C . LYS A 1 184 ? -10.064 -4.277 2.160 1.00 98.81 184 LYS A C 1
ATOM 1512 O O . LYS A 1 184 ? -11.005 -4.104 1.392 1.00 98.81 184 LYS A O 1
ATOM 1517 N N . ILE A 1 185 ? -10.120 -5.051 3.235 1.00 98.69 185 ILE A N 1
ATOM 1518 C CA . ILE A 1 185 ? -11.324 -5.686 3.761 1.00 98.69 185 ILE A CA 1
ATOM 1519 C C . ILE A 1 185 ? -11.817 -4.834 4.923 1.00 98.69 185 ILE A C 1
ATOM 1521 O O . ILE A 1 185 ? -11.062 -4.536 5.851 1.00 98.69 185 ILE A O 1
ATOM 1525 N N . VAL A 1 186 ? -13.083 -4.448 4.871 1.00 98.38 186 VAL A N 1
ATOM 1526 C CA . VAL A 1 186 ? -13.756 -3.650 5.894 1.00 98.38 186 VAL A CA 1
ATOM 1527 C C . VAL A 1 186 ? -14.938 -4.460 6.395 1.00 98.38 186 VAL A C 1
ATOM 1529 O O . VAL A 1 186 ? -15.785 -4.859 5.600 1.00 98.38 186 VAL A O 1
ATOM 1532 N N . SER A 1 187 ? -14.989 -4.726 7.696 1.00 97.38 187 SER A N 1
ATOM 1533 C CA . SER A 1 187 ? -16.021 -5.563 8.307 1.00 97.38 187 SER A CA 1
ATOM 1534 C C . SER A 1 187 ? -16.639 -4.897 9.531 1.00 97.38 187 SER A C 1
ATOM 1536 O O . SER A 1 187 ? -15.966 -4.195 10.288 1.00 97.38 187 SER A O 1
ATOM 1538 N N . HIS A 1 188 ? -17.936 -5.124 9.709 1.00 96.81 188 HIS A N 1
ATOM 1539 C CA . HIS A 1 188 ? -18.715 -4.675 10.856 1.00 96.81 188 HIS A CA 1
ATOM 1540 C C . HIS A 1 188 ? -19.244 -5.882 11.640 1.00 96.81 188 HIS A C 1
ATOM 1542 O O . HIS A 1 188 ? -19.437 -6.961 11.076 1.00 96.81 188 HIS A O 1
ATOM 1548 N N . ILE A 1 189 ? -19.529 -5.698 12.931 1.00 94.94 189 ILE A N 1
ATOM 1549 C CA . ILE A 1 189 ? -20.027 -6.769 13.809 1.00 94.94 189 ILE A CA 1
ATOM 1550 C C . ILE A 1 189 ? -21.387 -7.335 13.368 1.00 94.94 189 ILE A C 1
ATOM 1552 O O . ILE A 1 189 ? -21.680 -8.492 13.635 1.00 94.94 189 ILE A O 1
ATOM 1556 N N . SER A 1 190 ? -22.180 -6.569 12.608 1.00 95.56 190 SER A N 1
ATOM 1557 C CA . SER A 1 190 ? -23.439 -7.046 12.009 1.00 95.56 190 SER A CA 1
ATOM 1558 C C . SER A 1 190 ? -23.258 -8.061 10.870 1.00 95.56 190 SER A C 1
ATOM 1560 O O . SER A 1 190 ? -24.240 -8.479 10.266 1.00 95.56 190 SER A O 1
ATOM 1562 N N . GLY A 1 191 ? -22.019 -8.408 10.509 1.00 93.75 191 GLY A N 1
ATOM 1563 C CA . GLY A 1 191 ? -21.706 -9.307 9.394 1.00 93.75 191 GLY A CA 1
ATOM 1564 C C . GLY A 1 191 ? -21.542 -8.604 8.045 1.00 93.75 191 GLY A C 1
ATOM 1565 O O . GLY A 1 191 ? -21.123 -9.234 7.076 1.00 93.75 191 GLY A O 1
ATOM 1566 N N . ARG A 1 192 ? -21.797 -7.290 7.958 1.00 95.50 192 ARG A N 1
ATOM 1567 C CA . ARG A 1 192 ? -21.539 -6.516 6.735 1.00 95.50 192 ARG A CA 1
ATOM 1568 C C . ARG A 1 192 ? -20.037 -6.500 6.427 1.00 95.50 192 ARG A C 1
ATOM 1570 O O . ARG A 1 192 ? -19.232 -6.147 7.291 1.00 95.50 192 ARG A O 1
ATOM 1577 N N . LYS A 1 193 ? -19.672 -6.829 5.183 1.00 96.38 193 LYS A N 1
ATOM 1578 C CA . LYS A 1 193 ? -18.294 -6.791 4.680 1.00 96.38 193 LYS A CA 1
ATOM 1579 C C . LYS A 1 193 ? -18.204 -6.060 3.344 1.00 96.38 193 LYS A C 1
ATOM 1581 O O . LYS A 1 193 ? -19.110 -6.149 2.521 1.00 96.38 193 LYS A O 1
ATOM 1586 N N . PHE A 1 194 ? -17.084 -5.385 3.131 1.00 98.19 194 PHE A N 1
ATOM 1587 C CA . PHE A 1 194 ? -16.720 -4.731 1.879 1.00 98.19 194 PHE A CA 1
ATOM 1588 C C . PHE A 1 194 ? -15.279 -5.084 1.547 1.00 98.19 194 PHE A C 1
ATOM 1590 O O . PHE A 1 194 ? -14.427 -5.105 2.439 1.00 98.19 194 PHE A O 1
ATOM 1597 N N . VAL A 1 195 ? -15.001 -5.347 0.273 1.00 98.50 195 VAL A N 1
ATOM 1598 C CA . VAL A 1 195 ? -13.647 -5.639 -0.194 1.00 98.50 195 VAL A CA 1
ATOM 1599 C C . VAL A 1 195 ? -13.314 -4.753 -1.376 1.00 98.50 195 VAL A C 1
ATOM 1601 O O . VAL A 1 195 ? -14.040 -4.718 -2.368 1.00 98.50 195 VAL A O 1
ATOM 1604 N N . PHE A 1 196 ? -12.192 -4.056 -1.255 1.00 98.75 196 PHE A N 1
ATOM 1605 C CA . PHE A 1 196 ? -11.616 -3.222 -2.298 1.00 98.75 196 PHE A CA 1
ATOM 1606 C C . PHE A 1 196 ? -10.277 -3.807 -2.723 1.00 98.75 196 PHE A C 1
ATOM 1608 O O . PHE A 1 196 ? -9.490 -4.227 -1.873 1.00 98.75 196 PHE A O 1
ATOM 1615 N N . LEU A 1 197 ? -10.010 -3.795 -4.022 1.00 98.69 197 LEU A N 1
ATOM 1616 C CA . LEU A 1 197 ? -8.768 -4.255 -4.624 1.00 98.69 197 LEU A CA 1
ATOM 1617 C C . LEU A 1 197 ? -8.267 -3.180 -5.587 1.00 98.69 197 LEU A C 1
ATOM 1619 O O . LEU A 1 197 ? -9.021 -2.718 -6.436 1.00 98.69 197 LEU A O 1
ATOM 1623 N N . THR A 1 198 ? -7.003 -2.790 -5.482 1.00 98.75 198 THR A N 1
ATOM 1624 C CA . THR A 1 198 ? -6.380 -1.800 -6.367 1.00 98.75 198 THR A CA 1
ATOM 1625 C C . THR A 1 198 ? -5.155 -2.401 -7.037 1.00 98.75 198 THR A C 1
ATOM 1627 O O . THR A 1 198 ? -4.279 -2.950 -6.364 1.00 98.75 198 THR A O 1
ATOM 1630 N N . TYR A 1 199 ? -5.088 -2.282 -8.364 1.00 98.69 199 TYR A N 1
ATOM 1631 C CA . TYR A 1 199 ? -3.919 -2.659 -9.152 1.00 98.69 199 TYR A CA 1
ATOM 1632 C C . TYR A 1 199 ? -2.822 -1.612 -8.967 1.00 98.69 199 TYR A C 1
ATOM 1634 O O . TYR A 1 199 ? -3.003 -0.446 -9.320 1.00 98.69 199 TYR A O 1
ATOM 1642 N N . ASN A 1 200 ? -1.686 -2.008 -8.400 1.00 98.56 200 ASN A N 1
ATOM 1643 C CA . ASN A 1 200 ? -0.583 -1.106 -8.077 1.00 98.56 200 ASN A CA 1
ATOM 1644 C C . ASN A 1 200 ? 0.398 -1.005 -9.253 1.00 98.56 200 ASN A C 1
ATOM 1646 O O . ASN A 1 200 ? 1.565 -1.358 -9.130 1.00 98.56 200 ASN A O 1
ATOM 1650 N N . ASN A 1 201 ? -0.092 -0.535 -10.401 1.00 98.06 201 ASN A N 1
ATOM 1651 C CA . ASN A 1 201 ? 0.726 -0.225 -11.570 1.00 98.06 201 ASN A CA 1
ATOM 1652 C C . ASN A 1 201 ? 0.278 1.106 -12.182 1.00 98.06 201 ASN A C 1
ATOM 1654 O O . ASN A 1 201 ? -0.715 1.159 -12.907 1.00 98.06 201 ASN A O 1
ATOM 1658 N N . ALA A 1 202 ? 1.016 2.182 -11.894 1.00 97.19 202 ALA A N 1
ATOM 1659 C CA . ALA A 1 202 ? 0.674 3.513 -12.400 1.00 97.19 202 ALA A CA 1
ATOM 1660 C C . ALA A 1 202 ? 0.898 3.666 -13.913 1.00 97.19 202 ALA A C 1
ATOM 1662 O O . ALA A 1 202 ? 0.414 4.630 -14.501 1.00 97.19 202 ALA A O 1
ATOM 1663 N N . HIS A 1 203 ? 1.609 2.720 -14.533 1.00 96.19 203 HIS A N 1
ATOM 1664 C CA . HIS A 1 203 ? 1.928 2.711 -15.960 1.00 96.19 203 HIS A CA 1
ATOM 1665 C C . HIS A 1 203 ? 0.941 1.884 -16.788 1.00 96.19 203 HIS A C 1
ATOM 1667 O O . HIS A 1 203 ? 1.063 1.826 -18.008 1.00 96.19 203 HIS A O 1
ATOM 1673 N N . ALA A 1 204 ? -0.036 1.239 -16.146 1.00 96.56 204 ALA A N 1
ATOM 1674 C CA . ALA A 1 204 ? -1.058 0.479 -16.847 1.00 96.56 204 ALA A CA 1
ATOM 1675 C C . ALA A 1 204 ? -1.928 1.412 -17.700 1.00 96.56 204 ALA A C 1
ATOM 1677 O O . ALA A 1 204 ? -2.689 2.226 -17.178 1.00 96.56 204 ALA A O 1
ATOM 1678 N N . THR A 1 205 ? -1.844 1.281 -19.020 1.00 94.94 205 THR A N 1
ATOM 1679 C CA . THR A 1 205 ? -2.666 2.063 -19.953 1.00 94.94 205 THR A CA 1
ATOM 1680 C C . THR A 1 205 ? -4.086 1.517 -20.049 1.00 94.94 205 THR A C 1
ATOM 1682 O O . THR A 1 205 ? -5.029 2.279 -20.234 1.00 94.94 205 THR A O 1
ATOM 1685 N N . THR A 1 206 ? -4.265 0.214 -19.830 1.00 95.88 206 THR A N 1
ATOM 1686 C CA . THR A 1 206 ? -5.565 -0.459 -19.857 1.00 95.88 206 THR A CA 1
ATOM 1687 C C . THR A 1 206 ? -5.919 -1.048 -18.500 1.00 95.88 206 THR A C 1
ATOM 1689 O O . THR A 1 206 ? -5.060 -1.459 -17.713 1.00 95.88 206 THR A O 1
ATOM 1692 N N . ARG A 1 207 ? -7.222 -1.076 -18.212 1.00 96.31 207 ARG A N 1
ATOM 1693 C CA . ARG A 1 207 ? -7.753 -1.736 -17.023 1.00 96.31 207 ARG A CA 1
ATOM 1694 C C . ARG A 1 207 ? -7.489 -3.241 -17.126 1.00 96.31 207 ARG A C 1
ATOM 1696 O O . ARG A 1 207 ? -7.839 -3.821 -18.154 1.00 96.31 207 ARG A O 1
ATOM 1703 N N . PRO A 1 208 ? -6.949 -3.898 -16.084 1.00 95.69 208 PRO A N 1
ATOM 1704 C CA . PRO A 1 208 ? -6.895 -5.354 -16.050 1.00 95.69 208 PRO A CA 1
ATOM 1705 C C . PRO A 1 208 ? -8.294 -5.955 -16.235 1.00 95.69 208 PRO A C 1
ATOM 1707 O O . PRO A 1 208 ? -9.261 -5.481 -15.638 1.00 95.69 208 PRO A O 1
ATOM 1710 N N . THR A 1 209 ? -8.407 -6.992 -17.061 1.00 94.00 209 THR A N 1
ATOM 1711 C CA . THR A 1 209 ? -9.671 -7.688 -17.353 1.00 94.00 209 THR A CA 1
ATOM 1712 C C . THR A 1 209 ? -9.457 -9.201 -17.413 1.00 94.00 209 THR A C 1
ATOM 1714 O O . THR A 1 209 ? -8.333 -9.692 -17.270 1.00 94.00 209 THR A O 1
ATOM 1717 N N . GL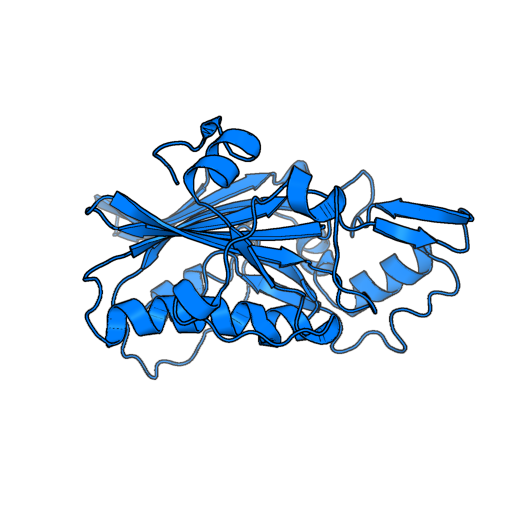Y A 1 210 ? -10.549 -9.951 -17.581 1.00 93.25 210 GLY A N 1
ATOM 1718 C CA . GLY A 1 210 ? -10.514 -11.403 -17.735 1.00 93.25 210 GLY A CA 1
ATOM 1719 C C . GLY A 1 210 ? -9.854 -12.105 -16.549 1.00 93.25 210 GLY A C 1
ATOM 1720 O O . GLY A 1 210 ? -10.040 -11.709 -15.394 1.00 93.25 210 GLY A O 1
ATOM 1721 N N . GLN A 1 211 ? -9.049 -13.126 -16.854 1.00 91.31 211 GLN A N 1
ATOM 1722 C CA . GLN A 1 211 ? -8.461 -14.012 -15.850 1.00 91.31 211 GLN A CA 1
ATOM 1723 C C . GLN A 1 211 ? -7.550 -13.294 -14.848 1.00 91.31 211 GLN A C 1
ATOM 1725 O O . GLN A 1 211 ? -7.452 -13.710 -13.697 1.00 91.31 211 GLN A O 1
ATOM 1730 N N . VAL A 1 212 ? -6.927 -12.179 -15.246 1.00 91.12 212 VAL A N 1
ATOM 1731 C CA . VAL A 1 212 ? -6.062 -11.379 -14.364 1.00 91.12 212 VAL A CA 1
ATOM 1732 C C . VAL A 1 212 ? -6.831 -10.863 -13.144 1.00 91.12 212 VAL A C 1
ATOM 1734 O O . VAL A 1 212 ? -6.280 -10.823 -12.045 1.00 91.12 212 VAL A O 1
ATOM 1737 N N . VAL A 1 213 ? -8.101 -10.492 -13.330 1.00 93.31 213 VAL A N 1
ATOM 1738 C CA . VAL A 1 213 ? -8.969 -9.992 -12.257 1.00 93.31 213 VAL A CA 1
ATOM 1739 C C . VAL A 1 213 ? -9.793 -11.120 -11.656 1.00 93.31 213 VAL A C 1
ATOM 1741 O O . VAL A 1 213 ? -9.829 -11.241 -10.433 1.00 93.31 213 VAL A O 1
ATOM 1744 N N . SER A 1 214 ? -10.416 -11.971 -12.479 1.00 93.88 214 SER A N 1
ATOM 1745 C CA . SER A 1 214 ? -11.316 -13.023 -11.986 1.00 93.88 214 SER A CA 1
ATOM 1746 C C . SER A 1 214 ? -10.598 -14.079 -11.137 1.00 93.88 214 SER A C 1
ATOM 1748 O O . SER A 1 214 ? -11.216 -14.624 -10.228 1.00 93.88 214 SER A O 1
ATOM 1750 N N . ASN A 1 215 ? -9.286 -14.291 -11.326 1.00 94.50 215 ASN A N 1
ATOM 1751 C CA . ASN A 1 215 ? -8.463 -15.112 -10.426 1.00 94.50 215 ASN A CA 1
ATOM 1752 C C . ASN A 1 215 ? -8.336 -14.547 -9.010 1.00 94.50 215 ASN A C 1
ATOM 1754 O O . ASN A 1 215 ? -7.948 -15.271 -8.105 1.00 94.50 215 ASN A O 1
ATOM 1758 N N . VAL A 1 216 ? -8.613 -13.263 -8.797 1.00 95.44 216 VAL A N 1
ATOM 1759 C CA . VAL A 1 216 ? -8.400 -12.596 -7.505 1.00 95.44 216 VAL A CA 1
ATOM 1760 C C . VAL A 1 216 ? -9.723 -12.114 -6.922 1.00 95.44 216 VAL A C 1
ATOM 1762 O O . VAL A 1 216 ? -9.923 -12.179 -5.715 1.00 95.44 216 VAL A O 1
ATOM 1765 N N . CYS A 1 217 ? -10.650 -11.670 -7.766 1.00 95.12 217 CYS A N 1
ATOM 1766 C CA . CYS A 1 217 ? -11.820 -10.905 -7.369 1.00 95.12 217 CYS A CA 1
ATOM 1767 C C . CYS A 1 217 ? -13.003 -11.211 -8.290 1.00 95.12 217 CYS A C 1
ATOM 1769 O O . CYS A 1 217 ? -12.955 -10.910 -9.484 1.00 95.12 217 CYS A O 1
ATOM 1771 N N . ARG A 1 218 ? -14.100 -11.745 -7.737 1.00 97.44 218 ARG A N 1
ATOM 1772 C CA . ARG A 1 218 ? -15.411 -11.628 -8.383 1.00 97.44 218 ARG A CA 1
ATOM 1773 C C . ARG A 1 218 ? -15.907 -10.192 -8.230 1.00 97.44 218 ARG A C 1
ATOM 1775 O O . ARG A 1 218 ? -16.288 -9.780 -7.134 1.00 97.44 218 ARG A O 1
ATOM 1782 N N . GLU A 1 219 ? -15.855 -9.434 -9.319 1.00 96.69 219 GLU A N 1
ATOM 1783 C CA . GLU A 1 219 ? -16.146 -8.003 -9.313 1.00 96.69 219 GLU A CA 1
ATOM 1784 C C . GLU A 1 219 ? -17.637 -7.704 -9.066 1.00 96.69 219 GLU A C 1
ATOM 1786 O O . GLU A 1 219 ? -18.530 -8.312 -9.654 1.00 96.69 219 GLU A O 1
ATOM 1791 N N . LEU A 1 220 ? -17.888 -6.721 -8.205 1.00 97.19 220 LEU A N 1
ATOM 1792 C CA . LEU A 1 220 ? -19.163 -6.064 -7.964 1.00 97.19 220 LEU A CA 1
ATOM 1793 C C . LEU A 1 220 ? -19.047 -4.585 -8.373 1.00 97.19 220 LEU A C 1
ATOM 1795 O O . LEU A 1 220 ? -17.980 -3.984 -8.212 1.00 97.19 220 LEU A O 1
ATOM 1799 N N . PRO A 1 221 ? -20.130 -3.938 -8.836 1.00 96.69 221 PRO A N 1
ATOM 1800 C CA . PRO A 1 221 ? -20.093 -2.512 -9.144 1.00 96.69 221 PRO A CA 1
ATOM 1801 C C . PRO A 1 221 ? -19.763 -1.668 -7.902 1.00 96.69 221 PRO A C 1
ATOM 1803 O O . PRO A 1 221 ? -20.534 -1.650 -6.945 1.00 96.69 221 PRO A O 1
ATOM 1806 N N . CYS A 1 222 ? -18.670 -0.897 -7.922 1.00 97.19 222 CYS A N 1
ATOM 1807 C CA . CYS A 1 222 ? -18.272 -0.061 -6.775 1.00 97.19 222 CYS A CA 1
ATOM 1808 C C . CYS A 1 222 ? -19.312 0.991 -6.357 1.00 97.19 222 CYS A C 1
ATOM 1810 O O . CYS A 1 222 ? -19.393 1.352 -5.180 1.00 97.19 222 CYS A O 1
ATOM 1812 N N . ARG A 1 223 ? -20.170 1.425 -7.290 1.00 95.75 223 ARG A N 1
ATOM 1813 C CA . ARG A 1 223 ? -21.320 2.291 -6.990 1.00 95.75 223 ARG A CA 1
ATOM 1814 C C . ARG A 1 223 ? -22.284 1.670 -5.974 1.00 95.75 223 ARG A C 1
ATOM 1816 O O . ARG A 1 223 ? -22.870 2.406 -5.191 1.00 95.75 223 ARG A O 1
ATOM 1823 N N . ASN A 1 224 ? -22.386 0.336 -5.917 1.00 94.94 224 ASN A N 1
ATOM 1824 C CA . ASN A 1 224 ? -23.220 -0.365 -4.936 1.00 94.94 224 ASN A CA 1
ATOM 1825 C C . ASN A 1 224 ? -22.707 -0.157 -3.505 1.00 94.94 224 ASN A C 1
ATOM 1827 O O . ASN A 1 224 ? -23.453 -0.336 -2.550 1.00 94.94 224 ASN A O 1
ATOM 1831 N N . PHE A 1 225 ? -21.431 0.210 -3.350 1.00 94.94 225 PHE A N 1
ATOM 1832 C CA . PHE A 1 225 ? -20.822 0.535 -2.062 1.00 94.94 225 PHE A CA 1
ATOM 1833 C C . PHE A 1 225 ? -20.786 2.054 -1.823 1.00 94.94 225 PHE A C 1
ATOM 1835 O O . PHE A 1 225 ? -20.241 2.500 -0.820 1.00 94.94 225 PHE A O 1
ATOM 1842 N N . GLY A 1 226 ? -21.312 2.879 -2.738 1.00 95.19 226 GLY A N 1
ATOM 1843 C CA . GLY A 1 226 ? -21.173 4.338 -2.683 1.00 95.19 226 GLY A CA 1
ATOM 1844 C C . GLY A 1 226 ? -19.727 4.817 -2.882 1.00 95.19 226 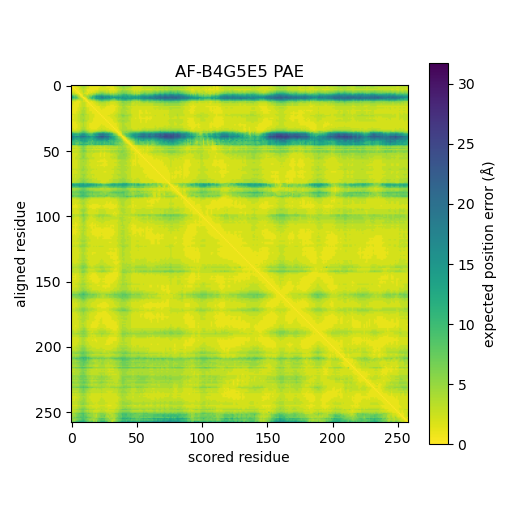GLY A C 1
ATOM 1845 O O . GLY A 1 226 ? -19.335 5.863 -2.350 1.00 95.19 226 GLY A O 1
ATOM 1846 N N . LEU A 1 227 ? -18.900 4.035 -3.589 1.00 96.88 227 LEU A N 1
ATOM 1847 C CA . LEU A 1 227 ? -17.510 4.370 -3.892 1.00 96.88 227 LEU A CA 1
ATOM 1848 C C . LEU A 1 227 ? -17.372 4.823 -5.355 1.00 96.88 227 LEU A C 1
ATOM 1850 O O . LEU A 1 227 ? -17.611 4.046 -6.277 1.00 96.88 227 LEU A O 1
ATOM 1854 N N . ASN A 1 228 ? -16.909 6.060 -5.549 1.00 95.50 228 ASN A N 1
ATOM 1855 C CA . ASN A 1 228 ? -16.605 6.630 -6.862 1.00 95.50 228 ASN A CA 1
ATOM 1856 C C . ASN A 1 228 ? -15.091 6.621 -7.082 1.00 95.50 228 ASN A C 1
ATOM 1858 O O . ASN A 1 228 ? -14.367 7.304 -6.361 1.00 95.50 228 ASN A O 1
ATOM 1862 N N . VAL A 1 229 ? -14.610 5.862 -8.065 1.00 96.25 229 VAL A N 1
ATOM 1863 C CA . VAL A 1 229 ? -13.179 5.736 -8.391 1.00 96.25 229 VAL A CA 1
ATOM 1864 C C . VAL A 1 229 ? -12.908 6.168 -9.823 1.00 96.25 229 VAL A C 1
ATOM 1866 O O . VAL A 1 229 ? -13.761 6.025 -10.697 1.00 96.25 229 VAL A O 1
ATOM 1869 N N . ARG A 1 230 ? -11.706 6.690 -10.070 1.00 96.88 230 ARG A N 1
ATOM 1870 C CA . ARG A 1 230 ? -11.251 7.045 -11.418 1.00 96.88 230 ARG A CA 1
ATOM 1871 C C . ARG A 1 230 ? -10.850 5.785 -12.180 1.00 96.88 230 ARG A C 1
ATOM 1873 O O . ARG A 1 230 ? -10.222 4.898 -11.603 1.00 96.88 230 ARG A O 1
ATOM 1880 N N . ASN A 1 231 ? -11.181 5.717 -13.465 1.00 95.38 231 ASN A N 1
ATOM 1881 C CA . ASN A 1 231 ? -10.860 4.575 -14.322 1.00 95.38 231 ASN A CA 1
ATOM 1882 C C . ASN A 1 231 ? -9.594 4.841 -15.153 1.00 95.38 231 ASN A C 1
ATOM 1884 O O . ASN A 1 231 ? -9.661 4.947 -16.372 1.00 95.38 231 ASN A O 1
ATOM 1888 N N . GLU A 1 232 ? -8.452 4.989 -14.484 1.00 95.75 232 GLU A N 1
ATOM 1889 C CA . GLU A 1 232 ? -7.156 5.262 -15.117 1.00 95.75 232 GLU A CA 1
ATOM 1890 C C . GLU A 1 232 ? -6.014 4.612 -14.321 1.00 95.75 232 GLU A C 1
ATOM 1892 O O . GLU A 1 232 ? -6.079 4.509 -13.090 1.00 95.75 232 GLU A O 1
ATOM 1897 N N . GLY A 1 233 ? -4.943 4.200 -15.007 1.00 95.62 233 GLY A N 1
ATOM 1898 C CA . GLY A 1 233 ? -3.801 3.532 -14.373 1.00 95.62 233 GLY A CA 1
ATOM 1899 C C . GLY A 1 233 ? -3.085 4.396 -13.341 1.00 95.62 233 GLY A C 1
ATOM 1900 O O . GLY A 1 233 ? -2.763 3.920 -12.255 1.00 95.62 233 GLY A O 1
ATOM 1901 N N . THR A 1 234 ? -2.920 5.693 -13.615 1.00 96.69 234 THR A N 1
ATOM 1902 C CA . THR A 1 234 ? -2.248 6.636 -12.706 1.00 96.69 234 THR A CA 1
ATOM 1903 C C . THR A 1 234 ? -2.971 6.765 -11.362 1.00 96.69 234 THR A C 1
ATOM 1905 O O . THR A 1 234 ? -2.315 6.903 -10.331 1.00 96.69 234 THR A O 1
ATOM 1908 N N . ALA A 1 235 ? -4.303 6.659 -11.337 1.00 97.44 235 ALA A N 1
ATOM 19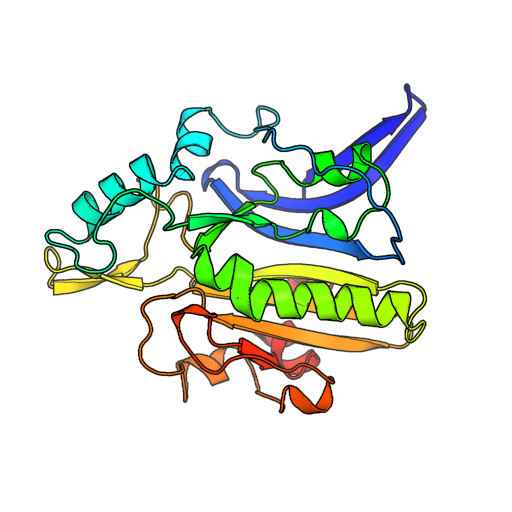09 C CA . ALA A 1 235 ? -5.105 6.613 -10.114 1.00 97.44 235 ALA A CA 1
ATOM 1910 C C . ALA A 1 235 ? -5.108 5.233 -9.436 1.00 97.44 235 ALA A C 1
ATOM 1912 O O . ALA A 1 235 ? -5.472 5.147 -8.260 1.00 97.44 235 ALA A O 1
ATOM 1913 N N . GLY A 1 236 ? -4.701 4.196 -10.171 1.00 97.88 236 GLY A N 1
ATOM 1914 C CA . GLY A 1 236 ? -4.746 2.786 -9.811 1.00 97.88 236 GLY A CA 1
ATOM 1915 C C . GLY A 1 236 ? -6.125 2.211 -10.082 1.00 97.88 236 GLY A C 1
ATOM 1916 O O . GLY A 1 236 ? -7.077 2.552 -9.383 1.00 97.88 236 GLY A O 1
ATOM 1917 N N . TYR A 1 237 ? -6.244 1.322 -11.071 1.00 98.38 237 TYR A N 1
ATOM 1918 C CA . TYR A 1 237 ? -7.511 0.650 -11.353 1.00 98.38 237 TYR A CA 1
ATOM 1919 C C . TYR A 1 237 ? -8.018 -0.073 -10.101 1.00 98.38 237 TYR A C 1
ATOM 1921 O O . TYR A 1 237 ? -7.319 -0.917 -9.535 1.00 98.38 237 TYR A O 1
ATOM 1929 N N . THR A 1 238 ? -9.229 0.280 -9.670 1.00 98.31 238 THR A N 1
ATOM 1930 C CA . THR A 1 238 ? -9.853 -0.233 -8.447 1.00 98.31 238 THR A CA 1
ATOM 1931 C C . THR A 1 238 ? -11.081 -1.071 -8.778 1.00 98.31 238 THR A C 1
ATOM 1933 O O . THR A 1 238 ? -11.856 -0.755 -9.682 1.00 98.31 238 THR A O 1
ATOM 1936 N N . PHE A 1 239 ? -11.246 -2.135 -8.005 1.00 98.31 239 PHE A N 1
ATOM 1937 C CA . PHE A 1 239 ? -12.295 -3.131 -8.106 1.00 98.31 239 PHE A CA 1
ATOM 1938 C C . PHE A 1 239 ? -12.952 -3.271 -6.736 1.00 98.31 239 PHE A C 1
ATOM 1940 O O . PHE A 1 239 ? -12.283 -3.207 -5.699 1.00 98.31 239 PHE A O 1
ATOM 1947 N N . CYS A 1 240 ? -14.259 -3.483 -6.736 1.00 98.50 240 CYS A N 1
ATOM 1948 C CA . CYS A 1 240 ? -14.999 -3.874 -5.550 1.00 98.50 240 CYS A CA 1
ATOM 1949 C C . CYS A 1 240 ? -15.297 -5.360 -5.687 1.00 98.50 240 CYS A C 1
ATOM 1951 O O . CYS A 1 240 ? -15.785 -5.787 -6.725 1.00 98.50 240 CYS A O 1
ATOM 1953 N N . CYS A 1 241 ? -14.941 -6.155 -4.688 1.00 98.31 241 CYS A N 1
ATOM 1954 C CA . CYS A 1 241 ? -15.001 -7.610 -4.776 1.00 98.31 241 CYS A CA 1
ATOM 1955 C C . CYS A 1 241 ? -16.123 -8.148 -3.907 1.00 98.31 241 CYS A C 1
ATOM 1957 O O . CYS A 1 241 ? -16.422 -7.590 -2.848 1.00 98.31 241 CYS A O 1
ATOM 1959 N N . GLU A 1 242 ? -16.709 -9.265 -4.326 1.00 97.69 242 GLU A N 1
ATOM 1960 C CA . GLU A 1 242 ? -17.585 -10.011 -3.440 1.00 97.69 242 GLU A CA 1
ATOM 1961 C C . GLU A 1 242 ? -16.769 -10.553 -2.245 1.00 97.69 242 GLU A C 1
ATOM 1963 O O . GLU A 1 242 ? -15.764 -11.242 -2.457 1.00 97.69 242 GLU A O 1
ATOM 1968 N N . PRO A 1 243 ? -17.132 -10.200 -0.994 1.00 96.12 243 PRO A N 1
ATOM 1969 C CA . PRO A 1 243 ? -16.275 -10.455 0.158 1.00 96.12 243 PRO A CA 1
ATOM 1970 C C . PRO A 1 243 ? -15.956 -11.921 0.435 1.00 96.12 243 PRO A C 1
ATOM 1972 O O . PRO A 1 243 ? -14.807 -12.234 0.755 1.00 96.12 243 PRO A O 1
ATOM 1975 N N . HIS A 1 244 ? -16.948 -12.810 0.351 1.00 94.25 244 HIS A N 1
ATOM 1976 C CA . HIS A 1 244 ? -16.752 -14.217 0.691 1.00 94.25 244 HIS A CA 1
ATOM 1977 C C . HIS A 1 244 ? -15.848 -14.911 -0.327 1.00 94.25 244 HIS A C 1
ATOM 1979 O O . HIS A 1 244 ? -14.887 -15.568 0.073 1.00 94.25 244 HIS A O 1
ATOM 1985 N N . ASP A 1 245 ? -16.096 -14.691 -1.620 1.00 95.81 245 ASP A N 1
ATOM 1986 C CA . ASP A 1 245 ? -15.257 -15.173 -2.720 1.00 95.81 245 ASP A CA 1
ATOM 1987 C C . ASP A 1 245 ? -13.798 -14.724 -2.563 1.00 95.81 245 ASP A C 1
ATOM 1989 O O . ASP A 1 245 ? -12.876 -15.543 -2.584 1.00 95.81 245 ASP A O 1
ATOM 1993 N N . PHE A 1 246 ? -13.582 -13.424 -2.329 1.00 97.62 246 PHE A N 1
ATOM 1994 C CA . PHE A 1 246 ? -12.237 -12.869 -2.215 1.00 97.62 246 PHE A CA 1
ATOM 1995 C C . PHE A 1 246 ? -11.462 -13.460 -1.031 1.00 97.62 246 PHE A C 1
ATOM 1997 O O . PHE A 1 246 ? -10.294 -13.833 -1.180 1.00 97.62 246 PHE A O 1
ATOM 2004 N N . ILE A 1 247 ? -12.088 -13.537 0.149 1.00 95.81 247 ILE A N 1
ATOM 2005 C CA . ILE A 1 247 ? -11.432 -14.039 1.363 1.00 95.81 247 ILE A CA 1
ATOM 2006 C C . ILE A 1 247 ? -11.137 -15.532 1.228 1.00 95.81 247 ILE A C 1
ATOM 2008 O O . ILE A 1 247 ? -10.006 -15.940 1.487 1.00 95.81 247 ILE A O 1
ATOM 2012 N N . ALA A 1 248 ? -12.106 -16.335 0.779 1.00 94.25 248 ALA A N 1
ATOM 2013 C CA . ALA A 1 248 ? -11.928 -17.777 0.632 1.00 94.25 248 ALA A CA 1
ATOM 2014 C C . ALA A 1 248 ? -10.802 -18.116 -0.354 1.00 94.25 248 ALA A C 1
ATOM 2016 O O . ALA A 1 248 ? -9.975 -18.981 -0.071 1.00 94.25 248 ALA A O 1
ATOM 2017 N N . ARG A 1 249 ? -10.725 -17.396 -1.480 1.00 94.31 249 ARG A N 1
ATOM 2018 C CA . ARG A 1 249 ? -9.714 -17.650 -2.510 1.00 94.31 249 ARG A CA 1
ATOM 2019 C C . ARG A 1 249 ? -8.313 -17.197 -2.107 1.00 94.31 249 ARG A C 1
ATOM 2021 O O . ARG A 1 249 ? -7.349 -17.924 -2.323 1.00 94.31 249 ARG A O 1
ATOM 2028 N N . ASN A 1 250 ? -8.184 -15.990 -1.556 1.00 96.19 250 ASN A N 1
ATOM 2029 C CA . ASN A 1 250 ? -6.874 -15.349 -1.396 1.00 96.19 250 ASN A CA 1
ATOM 2030 C C . ASN A 1 250 ? -6.331 -15.423 0.034 1.00 96.19 250 ASN A C 1
ATOM 2032 O O . ASN A 1 250 ? -5.125 -15.324 0.246 1.00 96.19 250 ASN A O 1
ATOM 2036 N N . LEU A 1 251 ? -7.215 -15.540 1.025 1.00 94.38 251 LEU A N 1
ATOM 2037 C CA . LEU A 1 251 ? -6.903 -15.331 2.437 1.00 94.38 251 LEU A CA 1
ATOM 2038 C C . LEU A 1 251 ? -7.607 -16.369 3.320 1.00 94.38 251 LEU A C 1
ATOM 2040 O O . LEU A 1 251 ? -8.022 -16.043 4.428 1.00 94.38 251 LEU A O 1
ATOM 2044 N N . ALA A 1 252 ? -7.720 -17.622 2.862 1.00 88.69 252 ALA A N 1
ATOM 2045 C CA . ALA A 1 252 ? -8.451 -18.681 3.568 1.00 88.69 252 ALA A CA 1
ATOM 2046 C C . ALA A 1 252 ? -8.055 -18.800 5.054 1.00 88.69 252 ALA A C 1
ATOM 2048 O O . ALA A 1 252 ? -8.909 -18.936 5.928 1.00 88.69 252 ALA A O 1
ATOM 2049 N N . ARG A 1 253 ? -6.757 -18.649 5.357 1.00 89.12 253 ARG A N 1
ATOM 2050 C CA . ARG A 1 253 ? -6.201 -18.690 6.726 1.00 89.12 253 ARG A CA 1
ATOM 2051 C C . ARG A 1 253 ? -6.526 -17.462 7.585 1.00 89.12 253 ARG A C 1
ATOM 2053 O O . ARG A 1 253 ? -6.238 -17.467 8.776 1.00 89.12 253 ARG A O 1
ATOM 2060 N N . LEU A 1 254 ? -7.075 -16.407 6.991 1.00 87.19 254 LEU A N 1
ATOM 2061 C CA . LEU A 1 254 ? -7.524 -15.197 7.675 1.00 87.19 254 LEU A CA 1
ATOM 2062 C C . LEU A 1 254 ? -9.050 -15.123 7.779 1.00 87.19 254 LEU A C 1
ATOM 2064 O O . LEU A 1 254 ? -9.555 -14.108 8.244 1.00 87.19 254 LEU A O 1
ATOM 2068 N N . THR A 1 255 ? -9.792 -16.164 7.394 1.00 85.94 255 THR A N 1
ATOM 2069 C CA . THR A 1 255 ? -11.256 -16.193 7.535 1.00 85.94 255 THR A CA 1
ATOM 2070 C C . THR A 1 255 ? -11.664 -15.949 8.993 1.00 85.94 255 THR A C 1
ATOM 2072 O O . THR A 1 255 ? -11.222 -16.660 9.892 1.00 85.94 255 THR A O 1
ATOM 2075 N N . GLY A 1 256 ? -12.469 -14.911 9.249 1.00 80.62 256 GLY A N 1
ATOM 2076 C CA . GLY A 1 256 ? -12.908 -14.518 10.599 1.00 80.62 256 GLY A CA 1
ATOM 2077 C C . GLY A 1 256 ? -11.906 -13.618 11.337 1.00 80.62 256 GLY A C 1
ATOM 2078 O O . GLY A 1 256 ? -12.261 -12.894 12.272 1.00 80.62 256 GLY A O 1
ATOM 2079 N N . ILE A 1 257 ? -10.656 -13.585 10.875 1.00 84.44 257 ILE A N 1
ATOM 2080 C CA . ILE A 1 257 ? -9.638 -12.622 11.303 1.00 84.44 257 ILE A CA 1
ATOM 2081 C C . ILE A 1 257 ? -9.773 -11.342 10.465 1.00 84.44 257 ILE A C 1
ATOM 2083 O O . ILE A 1 257 ? -9.753 -10.245 11.021 1.00 84.44 257 ILE A O 1
ATOM 2087 N N . CYS A 1 258 ? -9.991 -11.504 9.165 1.00 79.69 258 CYS A N 1
ATOM 2088 C CA . CYS A 1 258 ? -10.568 -10.551 8.228 1.00 79.69 258 CYS A CA 1
ATOM 2089 C C . CYS A 1 258 ? -11.972 -11.110 7.808 1.00 79.69 258 CYS A C 1
ATOM 2091 O O . CYS A 1 258 ? -12.862 -10.332 7.416 1.00 79.69 258 CYS A O 1
#

Radius of gyration: 18.08 Å; Cα contacts (8 Å, |Δi|>4): 554; chains: 1; bounding box: 43×37×56 Å

Mean predicted aligned error: 3.62 Å